Protein AF-A0A1X7SF55-F1 (afdb_monomer)

Organism: Amphimedon queenslandica (NCBI:txid400682)

Secondary structure (DSSP, 8-state):
---S-----SS------EE-TT--EEEEEEPSPPPTTEEEEESSSSEEEEHHHHHHHHTSSS--PPP--EEEEE-SSTTTTEEEEEEEEESEESS--EEEEEEE---PPPPP------------------TTPPP-GGGHHHHHHHHHHTT---TTHHHHHHHHT--HHHHHHHHHSSS-HHHHHHHHHHHHHTT-TTTTTTT-S-HHHHHHHHHHTT-HHHHHHHHHHHHHTT-

Radius of gyration: 23.3 Å; Cα contacts (8 Å, |Δi|>4): 285; chains: 1; bounding box: 56×52×60 Å

Solvent-accessible surface area (backbone atoms only — not comparable to full-atom values): 14157 Å² total; per-residue (Å²): 137,96,79,76,82,88,80,78,91,80,87,68,85,71,82,80,73,43,63,33,101,85,41,60,36,42,34,58,41,79,65,82,77,58,58,63,30,42,44,78,44,66,74,51,88,80,39,66,46,40,50,66,55,53,53,60,24,61,72,38,91,74,60,57,74,85,89,80,69,70,50,75,49,68,49,93,56,84,55,51,56,54,50,78,46,62,31,39,57,42,38,47,60,53,93,74,53,65,50,70,47,74,48,71,58,80,76,72,74,81,73,85,85,74,83,84,84,79,96,80,80,87,90,78,88,75,75,63,56,56,48,84,43,81,53,42,66,87,46,50,63,61,51,51,54,50,39,46,74,37,69,45,77,41,83,59,34,63,66,39,31,47,56,46,19,41,46,70,73,60,48,50,54,44,69,71,47,93,70,54,60,62,53,38,28,50,52,45,52,47,42,41,32,68,47,40,76,43,9,60,82,53,69,32,43,22,52,50,35,50,34,53,19,30,45,74,71,68,37,44,69,32,23,52,45,49,54,48,59,46,53,59,57,76,117

Nearest PDB structures (foldseek):
  7zuw-assembly1_CA  TM=3.656E-01  e=4.592E+00  Saccharomyces cerevisiae

Structure (mmCIF, N/CA/C/O backbone):
data_AF-A0A1X7SF55-F1
#
_entry.id   AF-A0A1X7SF55-F1
#
loop_
_atom_site.group_PDB
_atom_site.id
_atom_site.type_symbol
_atom_site.label_atom_id
_atom_site.label_alt_id
_atom_site.label_comp_id
_atom_site.label_asym_id
_atom_site.label_entity_id
_atom_site.label_seq_id
_atom_site.pdbx_PDB_ins_code
_atom_site.Cartn_x
_atom_site.Cartn_y
_atom_site.Cartn_z
_atom_site.occupancy
_atom_site.B_iso_or_equiv
_atom_site.auth_seq_id
_atom_site.auth_comp_id
_atom_site.auth_asym_id
_atom_site.auth_atom_id
_atom_site.pdbx_PDB_model_num
ATOM 1 N N . HIS A 1 1 ? 27.764 5.814 -18.474 1.00 28.98 1 HIS A N 1
ATOM 2 C CA . HIS A 1 1 ? 26.655 5.786 -19.444 1.00 28.98 1 HIS A CA 1
ATOM 3 C C . HIS A 1 1 ? 25.381 5.492 -18.672 1.00 28.98 1 HIS A C 1
ATOM 5 O O . HIS A 1 1 ? 25.105 4.340 -18.392 1.00 28.98 1 HIS A O 1
ATOM 11 N N . ILE A 1 2 ? 24.670 6.535 -18.245 1.00 27.86 2 ILE A N 1
ATOM 12 C CA . ILE A 1 2 ? 23.328 6.420 -17.656 1.00 27.86 2 ILE A CA 1
ATOM 13 C C . ILE A 1 2 ? 22.392 6.927 -18.748 1.00 27.86 2 ILE A C 1
ATOM 15 O O . ILE A 1 2 ? 21.964 8.070 -18.740 1.00 27.86 2 ILE A O 1
ATOM 19 N N . ASN A 1 3 ? 22.293 6.136 -19.809 1.00 36.09 3 ASN A N 1
ATOM 20 C CA . ASN A 1 3 ? 21.455 6.403 -20.968 1.00 36.09 3 ASN A CA 1
ATOM 21 C C . ASN A 1 3 ? 21.100 5.044 -21.562 1.00 36.09 3 ASN A C 1
ATOM 23 O O . ASN A 1 3 ? 21.498 4.739 -22.673 1.00 36.09 3 ASN A O 1
ATOM 27 N N . GLU A 1 4 ? 20.419 4.212 -20.778 1.00 35.03 4 GLU A N 1
ATOM 28 C CA . GLU A 1 4 ? 19.484 3.235 -21.323 1.00 35.03 4 GLU A CA 1
ATOM 29 C C . GLU A 1 4 ? 18.273 3.183 -20.394 1.00 35.03 4 GLU A C 1
ATOM 31 O O . GLU A 1 4 ? 18.349 2.820 -19.224 1.00 35.03 4 GLU A O 1
ATOM 36 N N . GLU A 1 5 ? 17.195 3.721 -20.953 1.00 37.44 5 GLU A N 1
ATOM 37 C CA . GLU A 1 5 ? 15.792 3.628 -20.587 1.00 37.44 5 GLU A CA 1
ATOM 38 C C . GLU A 1 5 ? 15.458 2.635 -19.459 1.00 37.44 5 GLU A C 1
ATOM 40 O O . GLU A 1 5 ? 15.252 1.445 -19.690 1.00 37.44 5 GLU A O 1
ATOM 45 N N . LEU A 1 6 ? 15.229 3.160 -18.252 1.00 29.58 6 LEU A N 1
ATOM 46 C CA . LEU A 1 6 ? 14.293 2.534 -17.318 1.00 29.58 6 LEU A CA 1
ATOM 47 C C . LEU A 1 6 ? 12.873 2.747 -17.857 1.00 29.58 6 LEU A C 1
ATOM 49 O O . LEU A 1 6 ? 12.120 3.596 -17.388 1.00 29.58 6 LEU A O 1
ATOM 53 N N . LYS A 1 7 ? 12.515 1.991 -18.895 1.00 36.06 7 LYS A N 1
ATOM 54 C CA . LYS A 1 7 ? 11.120 1.753 -19.257 1.00 36.06 7 LYS A CA 1
ATOM 55 C C . LYS A 1 7 ? 10.636 0.573 -18.430 1.00 36.06 7 LYS A C 1
ATOM 57 O O . LYS A 1 7 ? 11.021 -0.553 -18.714 1.00 36.06 7 LYS A O 1
ATOM 62 N N . ASN A 1 8 ? 9.809 0.849 -17.421 1.00 31.25 8 ASN A N 1
ATOM 63 C CA . ASN A 1 8 ? 8.718 -0.041 -17.023 1.00 31.25 8 ASN A CA 1
ATOM 64 C C . ASN A 1 8 ? 7.591 0.741 -16.303 1.00 31.25 8 ASN A C 1
ATOM 66 O O . ASN A 1 8 ? 7.607 0.977 -15.102 1.00 31.25 8 ASN A O 1
ATOM 70 N N . ASN A 1 9 ? 6.639 1.160 -17.132 1.00 37.25 9 ASN A N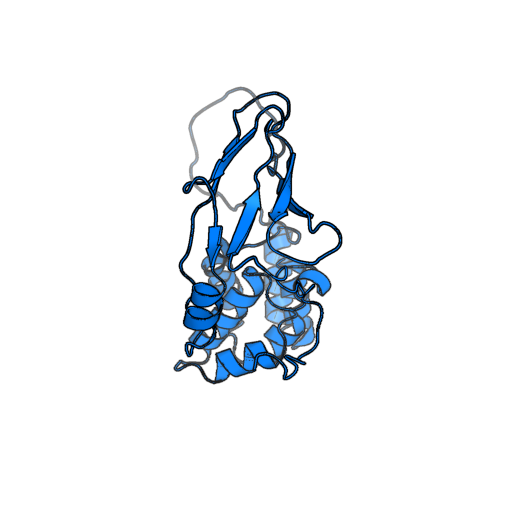 1
ATOM 71 C CA . ASN A 1 9 ? 5.209 1.444 -16.971 1.00 37.25 9 ASN A CA 1
ATOM 72 C C . ASN A 1 9 ? 4.482 0.991 -15.674 1.00 37.25 9 ASN A C 1
ATOM 74 O O . ASN A 1 9 ? 4.273 -0.199 -15.464 1.00 37.25 9 ASN A O 1
ATOM 78 N N . GLU A 1 10 ? 4.008 1.955 -14.860 1.00 38.94 10 GLU A N 1
ATOM 79 C CA . GLU A 1 10 ? 2.586 2.376 -14.684 1.00 38.94 10 GLU A CA 1
ATOM 80 C C . GLU A 1 10 ? 2.410 3.265 -13.422 1.00 38.94 10 GLU A C 1
ATOM 82 O O . GLU A 1 10 ? 2.447 2.799 -12.286 1.00 38.94 10 GLU A O 1
ATOM 87 N N . THR A 1 11 ? 2.192 4.572 -13.634 1.00 39.78 11 THR A N 1
ATOM 88 C CA . THR A 1 11 ? 1.814 5.616 -12.643 1.00 39.78 11 THR A CA 1
ATOM 89 C C . THR A 1 11 ? 2.680 5.786 -11.390 1.00 39.78 11 THR A C 1
ATOM 91 O O . THR A 1 11 ? 2.212 6.298 -10.373 1.00 39.78 11 THR A O 1
ATOM 94 N N . VAL A 1 12 ? 3.974 5.482 -11.455 1.00 40.38 12 VAL A N 1
ATOM 95 C CA . VAL A 1 12 ? 4.907 6.287 -10.663 1.00 40.38 12 VAL A CA 1
ATOM 96 C C . VAL A 1 12 ? 4.977 7.619 -11.403 1.00 40.38 12 VAL A C 1
ATOM 98 O O . VAL A 1 12 ? 5.286 7.640 -12.594 1.00 40.38 12 VAL A O 1
ATOM 101 N N . ASN A 1 13 ? 4.637 8.734 -10.753 1.00 44.53 13 ASN A N 1
ATOM 102 C CA . ASN A 1 13 ? 5.148 10.024 -11.214 1.00 44.53 13 ASN A CA 1
ATOM 103 C C . ASN A 1 13 ? 6.656 9.975 -10.961 1.00 44.53 13 ASN A C 1
ATOM 105 O O . ASN A 1 13 ? 7.143 10.516 -9.969 1.00 44.53 13 ASN A O 1
ATOM 109 N N . ASP A 1 14 ? 7.358 9.203 -11.791 1.00 53.69 14 ASP A N 1
ATOM 110 C CA . ASP A 1 14 ? 8.795 9.076 -11.746 1.00 53.69 14 ASP A CA 1
ATOM 111 C C . ASP A 1 14 ? 9.332 10.480 -11.935 1.00 53.69 14 ASP A C 1
ATOM 113 O O . ASP A 1 14 ? 9.031 11.191 -12.899 1.00 53.69 14 ASP A O 1
ATOM 117 N N . LEU A 1 15 ? 10.060 10.909 -10.918 1.00 60.12 15 LEU A N 1
ATOM 118 C CA . LEU A 1 15 ? 10.604 12.238 -10.871 1.00 60.12 15 LEU A CA 1
ATOM 119 C C . LEU A 1 15 ? 11.853 12.250 -11.747 1.00 60.1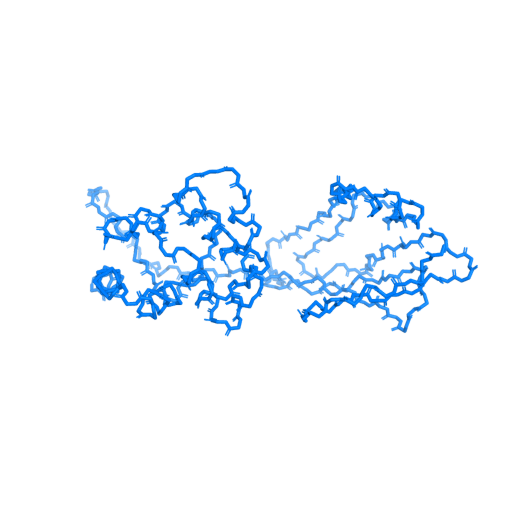2 15 LEU A C 1
ATOM 121 O O . LEU A 1 15 ? 12.950 11.945 -11.281 1.00 60.12 15 LEU A O 1
ATOM 125 N N . TYR A 1 16 ? 11.685 12.563 -13.028 1.00 66.06 16 TYR A N 1
ATOM 126 C CA . TYR A 1 16 ? 12.815 12.677 -13.939 1.00 66.06 16 TYR A CA 1
ATOM 127 C C . TYR A 1 16 ? 13.478 14.035 -13.781 1.00 66.06 16 TYR A C 1
ATOM 129 O O . TYR A 1 16 ? 12.841 15.083 -13.858 1.00 66.06 16 TYR A O 1
ATOM 137 N N . PHE A 1 17 ? 14.788 14.014 -13.596 1.00 73.56 17 PHE A N 1
ATOM 138 C CA . PHE A 1 17 ? 15.600 15.212 -13.599 1.00 73.56 17 PHE A CA 1
ATOM 139 C C . PHE A 1 17 ? 16.965 14.896 -14.197 1.00 73.56 17 PHE A C 1
ATOM 141 O O . PHE A 1 17 ? 17.442 13.762 -14.174 1.00 73.56 17 PHE A O 1
ATOM 148 N N . THR A 1 18 ? 17.614 15.926 -14.720 1.00 78.56 18 THR A N 1
ATOM 149 C CA . THR A 1 18 ? 19.037 15.870 -15.057 1.00 78.56 18 THR A CA 1
ATOM 150 C C . THR A 1 18 ? 19.785 16.774 -14.099 1.00 78.56 18 THR A C 1
ATOM 152 O O . THR A 1 18 ? 19.200 17.690 -13.534 1.00 78.56 18 THR A O 1
ATOM 155 N N . PHE A 1 19 ? 21.063 16.522 -13.861 1.00 80.56 19 PHE A N 1
ATOM 156 C CA . PHE A 1 19 ? 21.871 17.432 -13.054 1.00 80.56 19 PHE A CA 1
ATOM 157 C C . PHE A 1 19 ? 22.297 18.651 -13.880 1.00 80.56 19 PHE A C 1
ATOM 159 O O . PHE A 1 19 ? 22.510 18.542 -15.088 1.00 80.56 19 PHE A O 1
ATOM 166 N N . GLU A 1 20 ? 22.470 19.801 -13.231 1.00 81.62 20 GLU A N 1
ATOM 167 C CA . GLU A 1 20 ? 23.068 20.974 -13.882 1.00 81.62 20 GLU A CA 1
ATOM 168 C C . GLU 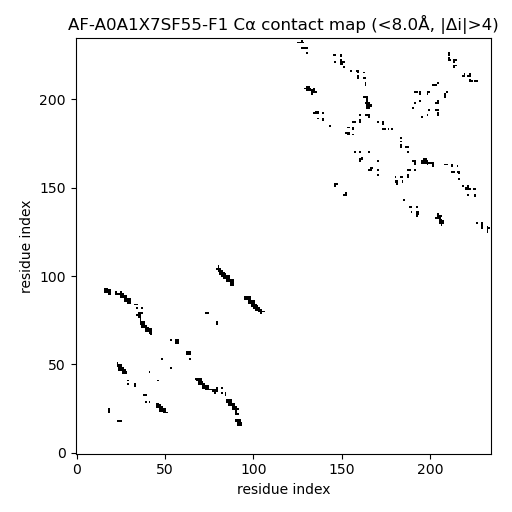A 1 20 ? 24.547 20.718 -14.231 1.00 81.62 20 GLU A C 1
ATOM 170 O O . GLU A 1 20 ? 25.227 19.937 -13.563 1.00 81.62 20 GLU A O 1
ATOM 175 N N . GLU A 1 21 ? 25.064 21.390 -15.267 1.00 71.06 21 GLU A N 1
ATOM 176 C CA . GLU A 1 21 ? 26.360 21.077 -15.909 1.00 71.06 21 GLU A CA 1
ATOM 177 C C . GLU A 1 21 ? 27.601 21.194 -15.004 1.00 71.06 21 GLU A C 1
ATOM 179 O O . GLU A 1 21 ? 28.664 20.721 -15.384 1.00 71.06 21 GLU A O 1
ATOM 184 N N . ASN A 1 22 ? 27.478 21.712 -13.781 1.00 73.06 22 ASN A N 1
ATOM 185 C CA . ASN A 1 22 ? 28.563 21.758 -12.792 1.00 73.06 22 ASN A CA 1
ATOM 186 C C . ASN A 1 22 ? 28.130 21.321 -11.382 1.00 73.06 22 ASN A C 1
ATOM 188 O O . ASN A 1 22 ? 28.897 21.484 -10.436 1.00 73.06 22 ASN A O 1
ATOM 192 N N . ASN A 1 23 ? 26.917 20.777 -11.229 1.00 74.31 23 ASN A N 1
ATOM 193 C CA . ASN A 1 23 ? 26.423 20.303 -9.941 1.00 74.31 23 ASN A CA 1
ATOM 194 C C . ASN A 1 23 ? 26.514 18.778 -9.855 1.00 74.31 23 ASN A C 1
ATOM 196 O O . ASN A 1 23 ? 25.972 18.022 -10.668 1.00 74.31 23 ASN A O 1
ATOM 200 N N . ASP A 1 24 ? 27.225 18.323 -8.831 1.00 82.00 24 ASP A N 1
ATOM 201 C CA . ASP A 1 24 ? 27.412 16.914 -8.509 1.00 82.00 24 ASP A CA 1
ATOM 202 C C . ASP A 1 24 ? 26.499 16.457 -7.369 1.00 82.00 24 ASP A C 1
ATOM 204 O O . ASP A 1 24 ? 26.573 15.301 -6.963 1.00 82.00 24 ASP A O 1
ATOM 208 N N . CYS A 1 25 ? 25.641 17.337 -6.851 1.00 85.19 25 CYS A N 1
ATOM 209 C CA . CYS A 1 25 ? 24.722 17.041 -5.769 1.00 85.19 25 CYS A CA 1
ATOM 210 C C . CYS A 1 25 ? 23.349 17.669 -5.991 1.00 85.19 25 CYS A C 1
ATOM 212 O O . CYS A 1 25 ? 23.210 18.701 -6.642 1.00 85.19 25 CYS A O 1
ATOM 214 N N . ILE A 1 26 ? 22.344 17.006 -5.428 1.00 85.50 26 ILE A N 1
ATOM 215 C CA . ILE A 1 26 ? 20.991 17.520 -5.268 1.00 85.50 26 ILE A CA 1
ATOM 216 C C . ILE A 1 26 ? 20.898 18.062 -3.847 1.00 85.50 26 ILE A C 1
ATOM 218 O O . ILE A 1 26 ? 21.255 17.366 -2.892 1.00 85.50 26 ILE A O 1
ATOM 222 N N . GLU A 1 27 ? 20.430 19.293 -3.705 1.00 86.00 27 GLU A N 1
ATOM 223 C CA . GLU A 1 27 ? 20.172 19.923 -2.413 1.00 86.00 27 GLU A CA 1
ATOM 224 C C . GLU A 1 27 ? 18.667 20.064 -2.196 1.00 86.00 27 GLU A C 1
ATOM 226 O O . GLU A 1 27 ? 17.962 20.604 -3.049 1.00 86.00 27 GLU A O 1
ATOM 231 N N . PHE A 1 28 ? 18.192 19.592 -1.044 1.00 84.25 28 PHE A N 1
ATOM 232 C CA . PHE A 1 28 ?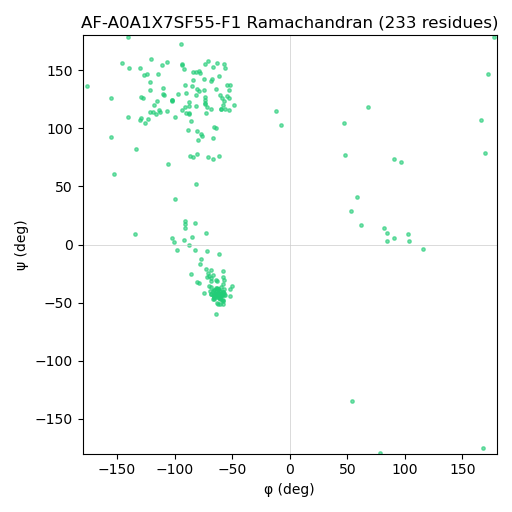 16.819 19.772 -0.590 1.00 84.25 28 PHE A CA 1
ATOM 233 C C . PHE A 1 28 ? 16.740 21.058 0.229 1.00 84.25 28 PHE A C 1
ATOM 235 O O . PHE A 1 28 ? 17.316 21.160 1.317 1.00 84.25 28 PHE A O 1
ATOM 242 N N . CYS A 1 29 ? 16.030 22.048 -0.299 1.00 82.25 29 CYS A N 1
ATOM 243 C CA . CYS A 1 29 ? 15.865 23.347 0.328 1.00 82.25 29 CYS A CA 1
ATOM 244 C C . CYS A 1 29 ? 14.509 23.420 1.038 1.00 82.25 29 CYS A C 1
ATOM 246 O O . CYS A 1 29 ? 13.448 23.475 0.415 1.00 82.25 29 CYS A O 1
ATOM 248 N N . PHE A 1 30 ? 14.564 23.425 2.368 1.00 80.12 30 PHE A N 1
ATOM 249 C CA . PHE A 1 30 ? 13.415 23.636 3.243 1.00 80.12 30 PHE A CA 1
ATOM 250 C C . PHE A 1 30 ? 13.280 25.146 3.484 1.00 80.12 30 PHE A C 1
ATOM 252 O O . PHE A 1 30 ? 14.033 25.719 4.272 1.00 80.12 30 PHE A O 1
ATOM 259 N N . ASN A 1 31 ? 12.380 25.804 2.745 1.00 69.50 31 ASN A N 1
ATOM 260 C CA . ASN A 1 31 ? 12.220 27.260 2.780 1.00 69.50 31 ASN A CA 1
ATOM 261 C C . ASN A 1 31 ? 11.530 27.724 4.077 1.00 69.50 31 ASN A C 1
ATOM 263 O O . ASN A 1 31 ? 10.453 27.248 4.434 1.00 69.50 31 ASN A O 1
ATOM 267 N N . GLU A 1 32 ? 12.131 28.667 4.798 1.00 67.38 32 GLU A N 1
ATOM 268 C CA . GLU A 1 32 ? 11.504 29.306 5.962 1.00 67.38 32 GLU A CA 1
ATOM 269 C C . GLU A 1 32 ? 10.599 30.476 5.515 1.00 67.38 32 GLU A C 1
ATOM 271 O O . GLU A 1 32 ? 10.916 31.136 4.522 1.00 67.38 32 GLU A O 1
ATOM 276 N N . PRO A 1 33 ? 9.491 30.776 6.225 1.00 68.00 33 PRO A N 1
ATOM 277 C CA . PRO A 1 33 ? 9.083 30.222 7.517 1.00 68.00 33 PRO A CA 1
ATOM 278 C C . PRO A 1 33 ? 8.179 28.983 7.416 1.00 68.00 33 PRO A C 1
ATOM 280 O O . PRO A 1 33 ? 7.394 28.822 6.482 1.00 68.00 33 PRO A O 1
ATOM 283 N N . SER A 1 34 ? 8.261 28.118 8.432 1.00 66.50 34 SER A N 1
ATOM 284 C CA . SER A 1 34 ? 7.290 27.032 8.603 1.00 66.50 34 SER A CA 1
ATOM 285 C C . SER A 1 34 ? 5.873 27.604 8.813 1.00 66.50 34 SER A C 1
ATOM 287 O O . SER A 1 34 ? 5.735 28.660 9.441 1.00 66.50 34 SER A O 1
ATOM 289 N N . PRO A 1 35 ? 4.814 26.942 8.310 1.00 69.69 35 PRO A N 1
ATOM 290 C CA . PRO A 1 35 ? 3.434 27.357 8.550 1.00 69.69 35 PRO A CA 1
ATOM 291 C C . PRO A 1 35 ? 3.104 27.450 10.046 1.00 69.69 35 PRO A C 1
ATOM 293 O O . PRO A 1 35 ? 3.673 26.726 10.861 1.00 69.69 35 PRO A O 1
ATOM 296 N N . LYS A 1 36 ? 2.158 28.324 10.414 1.00 71.00 36 LYS A N 1
ATOM 297 C CA . LYS A 1 36 ? 1.724 28.520 11.810 1.00 71.00 36 LYS A CA 1
ATOM 298 C C . LYS A 1 36 ? 1.326 27.175 12.439 1.00 71.00 36 LYS A C 1
ATOM 300 O O . LYS A 1 36 ? 0.501 26.458 11.878 1.00 71.00 36 LYS A O 1
ATOM 305 N N . GLY A 1 37 ? 1.917 26.849 13.589 1.00 69.56 37 GLY A N 1
ATOM 306 C CA . GLY A 1 37 ? 1.677 25.588 14.301 1.00 69.56 37 GLY A CA 1
ATOM 307 C C . GLY A 1 37 ? 2.519 24.403 13.819 1.00 69.56 37 GLY A C 1
ATOM 308 O O . GLY A 1 37 ? 2.352 23.306 14.342 1.00 69.56 37 GLY A O 1
ATOM 309 N N . TRP A 1 38 ? 3.434 24.598 12.865 1.00 71.81 38 TRP A N 1
ATOM 310 C CA . TRP A 1 38 ? 4.317 23.550 12.356 1.00 71.81 38 TRP A CA 1
ATOM 311 C C . TRP A 1 38 ? 5.784 23.969 12.414 1.00 71.81 38 TRP A C 1
ATOM 313 O O . TRP A 1 38 ? 6.128 25.126 12.186 1.00 71.81 38 TRP A O 1
ATOM 323 N N . SER A 1 39 ? 6.664 23.003 12.662 1.00 75.00 39 SER A N 1
ATOM 324 C CA . SER A 1 39 ? 8.108 23.146 12.520 1.00 75.00 39 SER A CA 1
ATOM 325 C C . SER A 1 39 ? 8.639 22.015 11.649 1.00 75.00 39 SER A C 1
ATOM 327 O O . SER A 1 39 ? 8.392 20.842 11.924 1.00 75.00 39 SER A O 1
ATOM 329 N N . VAL A 1 40 ? 9.364 22.366 10.587 1.00 75.00 40 VAL A N 1
ATOM 330 C CA . VAL A 1 40 ? 10.042 21.405 9.708 1.00 75.00 40 VAL A CA 1
ATOM 331 C C . VAL A 1 40 ? 11.544 21.589 9.877 1.00 75.00 40 VAL A C 1
ATOM 333 O O . VAL A 1 40 ? 12.091 22.639 9.538 1.00 75.00 40 VAL A O 1
ATOM 336 N N . LYS A 1 41 ? 12.222 20.578 10.426 1.00 76.50 41 LYS A N 1
ATOM 337 C CA . LYS A 1 41 ? 13.657 20.615 10.716 1.00 76.50 41 LYS A CA 1
ATOM 338 C C . LYS A 1 41 ? 14.375 19.458 10.019 1.00 76.50 41 LYS A C 1
ATOM 340 O O . LYS A 1 41 ? 14.243 18.307 10.438 1.00 76.50 41 LYS A O 1
ATOM 345 N N . PRO A 1 42 ? 15.166 19.734 8.968 1.00 76.12 42 PRO A N 1
ATOM 346 C CA . PRO A 1 42 ? 16.091 18.733 8.460 1.00 76.12 42 PRO A CA 1
ATOM 347 C C . PRO A 1 42 ? 17.201 18.481 9.485 1.00 76.12 42 PRO A C 1
ATOM 349 O O . PRO A 1 42 ? 17.697 19.424 10.107 1.00 76.12 42 PRO A O 1
ATOM 352 N N . TYR A 1 43 ? 17.602 17.218 9.634 1.00 69.62 43 TYR A N 1
ATOM 353 C CA . TYR A 1 43 ? 18.674 16.829 10.554 1.00 69.62 43 TYR A CA 1
ATOM 354 C C . TYR A 1 43 ? 20.052 17.319 10.078 1.00 69.62 43 TYR A C 1
ATOM 356 O O . TYR A 1 43 ? 20.844 17.829 10.866 1.00 69.62 43 TYR A O 1
ATOM 364 N N . ASP A 1 44 ? 20.307 17.237 8.769 1.00 70.50 44 ASP A N 1
ATOM 365 C CA . ASP A 1 44 ? 21.538 17.713 8.137 1.00 70.50 44 ASP A CA 1
ATOM 366 C C . ASP A 1 44 ? 21.282 19.057 7.432 1.00 70.50 44 ASP A C 1
ATOM 368 O O . ASP A 1 44 ? 20.413 19.149 6.562 1.00 70.50 44 ASP A O 1
ATOM 372 N N . LYS A 1 45 ? 22.046 20.108 7.766 1.00 73.38 45 LYS A N 1
ATOM 373 C CA . LYS A 1 45 ? 22.007 21.408 7.069 1.00 73.38 45 LYS A CA 1
ATOM 374 C C . LYS A 1 45 ? 23.380 21.717 6.450 1.00 73.38 45 LYS A C 1
ATOM 376 O O . LYS A 1 45 ? 24.323 21.949 7.206 1.00 73.38 45 LYS A O 1
ATOM 381 N N . PRO A 1 46 ? 23.514 21.764 5.108 1.00 73.44 46 PRO A N 1
ATOM 382 C CA . PRO A 1 46 ? 22.477 21.549 4.090 1.00 73.44 46 PRO A CA 1
ATOM 383 C C . PRO A 1 46 ? 22.151 20.061 3.867 1.00 73.44 46 PRO A C 1
ATOM 385 O O . PRO A 1 46 ? 23.032 19.205 3.935 1.00 73.44 46 PRO A O 1
ATOM 388 N N . THR A 1 47 ? 20.893 19.752 3.537 1.00 82.12 47 THR A N 1
ATOM 389 C CA . THR A 1 47 ? 20.468 18.388 3.185 1.00 82.12 47 THR A CA 1
ATOM 390 C C . THR A 1 47 ? 20.838 18.108 1.730 1.00 82.12 47 THR A C 1
ATOM 392 O O . THR A 1 47 ? 20.134 18.529 0.812 1.00 82.12 47 THR A O 1
ATOM 395 N N . LYS A 1 48 ? 21.970 17.431 1.507 1.00 84.00 48 LYS A N 1
ATOM 396 C CA . LYS A 1 48 ? 22.515 17.163 0.167 1.00 84.00 48 LYS A CA 1
ATOM 397 C C . LYS A 1 48 ? 22.735 15.680 -0.079 1.00 84.00 48 LYS A C 1
ATOM 399 O O . LYS A 1 48 ? 23.151 14.946 0.814 1.00 84.00 48 LYS A O 1
ATOM 404 N N . VAL A 1 49 ? 22.545 15.266 -1.326 1.00 83.75 49 VAL A N 1
ATOM 405 C CA . VAL A 1 49 ? 22.925 13.939 -1.815 1.00 83.75 49 VAL A CA 1
ATOM 406 C C . VAL A 1 49 ? 23.748 14.087 -3.090 1.00 83.75 49 VAL A C 1
ATOM 408 O O . VAL A 1 49 ? 23.341 14.776 -4.020 1.00 83.75 49 VAL A O 1
ATOM 411 N N . SER A 1 50 ? 24.934 13.476 -3.140 1.00 84.69 50 SER A N 1
ATOM 412 C CA . SER A 1 50 ? 25.777 13.530 -4.336 1.00 84.69 50 SER A CA 1
ATOM 413 C C . SER A 1 50 ? 25.335 12.502 -5.377 1.00 84.69 50 SER A C 1
ATOM 415 O O . SER A 1 50 ? 24.891 11.404 -5.039 1.00 84.69 50 SER A O 1
ATOM 417 N N . ARG A 1 51 ? 25.524 12.825 -6.657 1.00 84.50 51 ARG A N 1
ATOM 418 C CA . ARG A 1 51 ? 25.336 11.927 -7.799 1.00 84.50 51 ARG A CA 1
ATOM 419 C C . ARG A 1 51 ? 26.099 10.626 -7.596 1.00 84.50 51 ARG A C 1
ATOM 421 O O . ARG A 1 51 ? 25.533 9.558 -7.751 1.00 84.50 51 ARG A O 1
ATOM 428 N N . ARG A 1 52 ? 27.350 10.717 -7.131 1.00 83.38 52 ARG A N 1
ATOM 429 C CA . ARG A 1 52 ? 28.171 9.541 -6.823 1.00 83.38 52 ARG A CA 1
ATOM 430 C C . ARG A 1 52 ? 27.520 8.629 -5.782 1.00 83.38 52 ARG A C 1
ATOM 432 O O . ARG A 1 52 ? 27.602 7.418 -5.927 1.00 83.38 52 ARG A O 1
ATOM 439 N N . ALA A 1 53 ? 26.901 9.188 -4.740 1.00 82.00 53 ALA A N 1
ATOM 440 C CA . ALA A 1 53 ? 26.188 8.388 -3.748 1.00 82.00 53 ALA A CA 1
ATOM 441 C C . ALA A 1 53 ? 24.931 7.744 -4.352 1.00 82.00 53 ALA A C 1
ATOM 443 O O . ALA A 1 53 ? 24.686 6.567 -4.115 1.00 82.00 53 ALA A O 1
ATOM 444 N N . ILE A 1 54 ? 24.169 8.487 -5.160 1.00 81.88 54 ILE A N 1
ATOM 445 C CA . ILE A 1 54 ? 22.994 7.953 -5.869 1.00 81.88 54 ILE A CA 1
ATOM 446 C C . ILE A 1 54 ? 23.397 6.775 -6.760 1.00 81.88 54 ILE A C 1
ATOM 448 O O . ILE A 1 54 ? 22.795 5.709 -6.658 1.00 81.88 54 ILE A O 1
ATOM 452 N N . ASP A 1 55 ? 24.449 6.937 -7.561 1.00 82.19 55 ASP A N 1
ATOM 453 C CA . ASP A 1 55 ? 24.948 5.904 -8.468 1.00 82.19 55 ASP A CA 1
ATOM 454 C C . ASP A 1 55 ? 25.490 4.682 -7.696 1.00 82.19 55 ASP A C 1
ATOM 456 O O . ASP A 1 55 ? 25.187 3.540 -8.044 1.00 82.19 55 ASP A O 1
ATOM 460 N N . ASP A 1 56 ? 26.252 4.893 -6.613 1.00 82.69 56 ASP A N 1
ATOM 461 C CA . ASP A 1 56 ? 26.820 3.809 -5.793 1.00 82.69 56 ASP A CA 1
ATOM 462 C C . ASP A 1 56 ? 25.741 2.985 -5.077 1.00 82.69 56 ASP A C 1
ATOM 464 O O . ASP A 1 56 ? 25.789 1.758 -5.068 1.00 82.69 56 ASP A O 1
ATOM 468 N N . TYR A 1 57 ? 24.747 3.637 -4.471 1.00 79.06 57 TYR A N 1
ATOM 469 C CA . TYR A 1 57 ? 23.679 2.935 -3.757 1.00 79.06 57 TYR A CA 1
ATOM 470 C C . TYR A 1 57 ? 22.618 2.357 -4.695 1.00 79.06 57 TYR A C 1
ATOM 472 O O . TYR A 1 57 ? 22.080 1.287 -4.406 1.00 79.06 57 TYR A O 1
ATOM 480 N N . GLY A 1 58 ? 22.350 3.029 -5.817 1.00 76.75 58 GLY A N 1
ATOM 481 C CA . GLY A 1 58 ? 21.410 2.582 -6.842 1.00 76.75 58 GLY A CA 1
ATOM 482 C C . GLY A 1 58 ? 21.913 1.391 -7.657 1.00 76.75 58 GLY A C 1
ATOM 483 O O . GLY A 1 58 ? 21.105 0.590 -8.112 1.00 76.75 58 GLY A O 1
ATOM 484 N N . SER A 1 59 ? 23.233 1.230 -7.798 1.00 79.81 59 SER A N 1
ATOM 485 C CA . SER A 1 59 ? 23.842 0.091 -8.507 1.00 79.81 59 SER A CA 1
ATOM 486 C C . SER A 1 59 ? 23.978 -1.185 -7.661 1.00 79.81 59 SER A C 1
ATOM 488 O O . SER A 1 59 ? 24.359 -2.232 -8.189 1.00 79.81 59 SER A O 1
ATOM 490 N N . LYS A 1 60 ? 23.647 -1.142 -6.361 1.00 79.12 60 LYS A N 1
ATOM 491 C CA . LYS A 1 60 ? 23.621 -2.330 -5.484 1.00 79.12 60 LYS A CA 1
ATOM 492 C C . LYS A 1 60 ? 22.408 -3.212 -5.798 1.00 79.12 60 LYS A C 1
ATOM 494 O O . LYS A 1 60 ? 21.400 -2.742 -6.312 1.00 79.12 60 LYS A O 1
ATOM 499 N N . SER A 1 61 ? 22.503 -4.507 -5.491 1.00 71.00 61 SER A N 1
ATOM 500 C CA . SER A 1 61 ? 21.418 -5.482 -5.690 1.00 71.00 61 SER A CA 1
ATOM 501 C C . SER A 1 61 ? 21.112 -6.231 -4.381 1.00 71.00 61 SER A C 1
ATOM 503 O O . SER A 1 61 ? 21.896 -7.105 -4.006 1.00 71.00 61 SER A O 1
ATOM 505 N N . PRO A 1 62 ? 20.006 -5.902 -3.679 1.00 76.62 62 PRO A N 1
ATOM 506 C CA . PRO A 1 62 ? 19.059 -4.828 -4.004 1.00 76.62 62 PRO A CA 1
ATOM 507 C C . PRO A 1 62 ? 19.659 -3.425 -3.767 1.00 76.62 62 PRO A C 1
ATOM 509 O O . PRO A 1 62 ? 20.608 -3.295 -2.982 1.00 76.62 62 PRO A O 1
ATOM 512 N N . PRO A 1 63 ? 19.121 -2.372 -4.413 1.00 73.12 63 PRO A N 1
ATOM 513 C CA . PRO A 1 63 ? 19.512 -0.995 -4.130 1.00 73.12 63 PRO A CA 1
ATOM 514 C C . PRO A 1 63 ? 19.366 -0.691 -2.639 1.00 73.12 63 PRO A C 1
ATOM 516 O O . PRO A 1 63 ? 18.383 -1.084 -2.010 1.00 73.12 63 PRO A O 1
ATOM 519 N N . ASN A 1 64 ? 20.345 0.003 -2.063 1.00 74.94 64 ASN A N 1
ATOM 520 C CA . ASN A 1 64 ? 20.399 0.227 -0.618 1.00 74.94 64 ASN A CA 1
ATOM 521 C C . ASN A 1 64 ? 20.707 1.689 -0.308 1.00 74.94 64 ASN A C 1
ATOM 523 O O . ASN A 1 64 ? 21.857 2.046 -0.068 1.00 74.94 64 ASN A O 1
ATOM 527 N N . PHE A 1 65 ? 19.687 2.544 -0.345 1.00 76.44 65 PHE A N 1
ATOM 528 C CA . PHE A 1 65 ? 19.850 3.967 -0.063 1.00 76.44 65 PHE A CA 1
ATOM 529 C C . PHE A 1 65 ? 19.887 4.234 1.449 1.00 76.44 65 PHE A C 1
ATOM 531 O O . PHE A 1 65 ? 19.031 3.732 2.182 1.00 76.44 65 PHE A O 1
ATOM 538 N N . PRO A 1 66 ? 20.834 5.054 1.938 1.00 67.69 66 PRO A N 1
ATOM 539 C CA . PRO A 1 66 ? 20.868 5.432 3.342 1.00 67.69 66 PRO A CA 1
ATOM 540 C C . PRO A 1 66 ? 19.614 6.235 3.707 1.00 67.69 66 PRO A C 1
ATOM 542 O O . PRO A 1 66 ? 19.238 7.174 3.007 1.00 67.69 66 PRO A O 1
ATOM 545 N N . GLN A 1 67 ? 18.991 5.896 4.834 1.00 65.88 67 GLN A N 1
ATOM 546 C CA . GLN A 1 67 ? 17.846 6.640 5.352 1.00 65.88 67 GLN A CA 1
ATOM 547 C C . GLN A 1 67 ? 18.324 7.917 6.053 1.00 65.88 67 GLN A C 1
ATOM 549 O O . GLN A 1 67 ? 19.246 7.886 6.870 1.00 65.88 67 GLN A O 1
ATOM 554 N N . ARG A 1 68 ? 17.695 9.050 5.729 1.00 65.31 68 ARG A N 1
ATOM 555 C CA . ARG A 1 68 ? 17.911 10.341 6.394 1.00 65.31 68 ARG A CA 1
ATOM 556 C C . ARG A 1 68 ? 16.586 10.819 6.969 1.00 65.31 68 ARG A C 1
ATOM 558 O O . ARG A 1 68 ? 15.561 10.745 6.299 1.00 65.31 68 ARG A O 1
ATOM 565 N N . LEU A 1 69 ? 16.615 11.256 8.224 1.00 65.19 69 LEU A N 1
ATOM 566 C CA . LEU A 1 69 ? 15.424 11.664 8.962 1.00 65.19 69 LEU A CA 1
ATOM 567 C C . LEU A 1 69 ? 15.178 13.165 8.785 1.00 65.19 69 LEU A C 1
ATOM 569 O O . LEU A 1 69 ? 16.103 13.975 8.864 1.00 65.19 69 LEU A O 1
ATOM 573 N N . ILE A 1 70 ? 13.915 13.522 8.572 1.00 68.81 70 ILE A N 1
ATOM 574 C CA . ILE A 1 70 ? 13.420 14.898 8.638 1.00 68.81 70 ILE A CA 1
ATOM 575 C C . ILE A 1 70 ? 12.444 14.931 9.806 1.00 68.81 70 ILE A C 1
ATOM 577 O O . ILE A 1 70 ? 11.500 14.141 9.845 1.00 68.81 70 ILE A O 1
ATOM 581 N N . GLU A 1 71 ? 12.683 15.818 10.765 1.00 66.94 71 GLU A N 1
ATOM 582 C CA . GLU A 1 71 ? 11.797 15.991 11.907 1.00 66.94 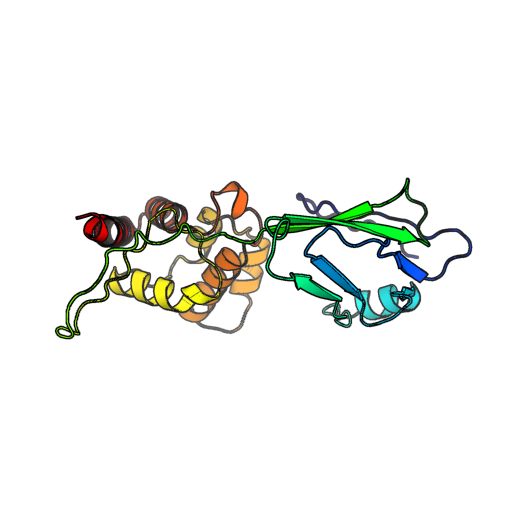71 GLU A CA 1
ATOM 583 C C . GLU A 1 71 ? 10.708 17.004 11.543 1.00 66.94 71 GLU A C 1
ATOM 585 O O . GLU A 1 71 ? 10.995 18.135 11.145 1.00 66.94 71 GLU A O 1
ATOM 590 N N . ILE A 1 72 ? 9.448 16.588 11.657 1.00 70.50 72 ILE A N 1
ATOM 591 C CA . ILE A 1 72 ? 8.289 17.457 11.461 1.00 70.50 72 ILE A CA 1
ATOM 592 C C . ILE A 1 72 ? 7.478 17.426 12.748 1.00 70.50 72 ILE A C 1
ATOM 594 O O . ILE A 1 72 ? 6.932 16.383 13.110 1.00 70.50 72 ILE A O 1
ATOM 598 N N . THR A 1 73 ? 7.397 18.560 13.435 1.00 61.41 73 THR A N 1
ATOM 599 C CA . THR A 1 73 ? 6.621 18.699 14.668 1.00 61.41 73 THR A CA 1
ATOM 600 C C . THR A 1 73 ? 5.461 19.663 14.465 1.00 61.41 73 THR A C 1
ATOM 602 O O . THR A 1 73 ? 5.552 20.623 13.698 1.00 61.41 73 THR A O 1
ATOM 605 N N . ALA A 1 74 ? 4.353 19.390 15.150 1.00 66.81 74 ALA A N 1
ATOM 606 C CA . ALA A 1 74 ? 3.224 20.300 15.254 1.00 66.81 74 ALA A CA 1
ATOM 607 C C . ALA A 1 74 ? 3.156 20.825 16.689 1.00 66.81 74 ALA A C 1
ATOM 609 O O . ALA A 1 74 ? 3.190 20.039 17.637 1.00 66.81 74 ALA A O 1
ATOM 610 N N . GLU A 1 75 ? 3.059 22.138 16.850 1.00 63.38 75 GLU A N 1
ATOM 611 C CA . GLU A 1 75 ? 2.742 22.752 18.135 1.00 63.38 75 GLU A CA 1
ATOM 612 C C . GLU A 1 75 ? 1.211 22.835 18.257 1.00 63.38 75 GLU A C 1
ATOM 614 O O . GLU A 1 75 ? 0.572 23.460 17.405 1.00 63.38 75 GLU A O 1
ATOM 619 N N . PRO A 1 76 ? 0.590 22.189 19.265 1.00 49.50 76 PRO A N 1
ATOM 620 C CA . PRO A 1 76 ? -0.863 22.189 19.415 1.00 49.50 76 PRO A CA 1
AT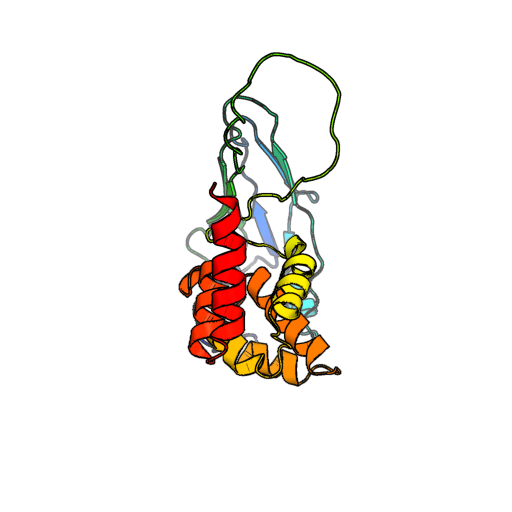OM 621 C C . PRO A 1 76 ? -1.418 23.616 19.573 1.00 49.50 76 PRO A C 1
ATOM 623 O O . PRO A 1 76 ? -1.111 24.304 20.544 1.00 49.50 76 PRO A O 1
ATOM 626 N N . GLY A 1 77 ? -2.243 24.059 18.617 1.00 61.09 77 GLY A N 1
ATOM 627 C CA . GLY A 1 77 ? -2.824 25.407 18.552 1.00 61.09 77 GLY A CA 1
ATOM 628 C C . GLY A 1 77 ? -3.490 25.699 17.195 1.00 61.09 77 GLY A C 1
ATOM 629 O O . GLY A 1 77 ? -3.580 24.815 16.343 1.00 61.09 77 GLY A O 1
ATOM 630 N N . GLU A 1 78 ? -3.967 26.934 16.975 1.00 55.81 78 GLU A N 1
ATOM 631 C CA . GLU A 1 78 ? -4.574 27.356 15.694 1.00 55.81 78 GLU A CA 1
ATOM 632 C C . GLU A 1 78 ? -3.622 27.140 14.502 1.00 55.81 78 GLU A C 1
ATOM 634 O O . GLU A 1 78 ? -2.594 27.817 14.399 1.00 55.81 78 GLU A O 1
ATOM 639 N N . GLY A 1 79 ? -4.013 26.273 13.560 1.00 57.53 79 GLY A N 1
ATOM 640 C CA . GLY A 1 79 ? -3.314 26.058 12.282 1.00 57.53 79 GLY A CA 1
ATOM 641 C C . GLY A 1 79 ? -2.706 24.662 12.087 1.00 57.53 79 GLY A C 1
ATOM 642 O O . GLY A 1 79 ? -2.225 24.357 10.996 1.00 57.53 79 GLY A O 1
ATOM 643 N N . ALA A 1 80 ? -2.770 23.784 13.093 1.00 58.62 80 ALA A N 1
ATOM 644 C CA . ALA A 1 80 ? -2.173 22.442 13.053 1.00 58.62 80 ALA A CA 1
ATOM 645 C C . ALA A 1 80 ? -3.029 21.357 12.345 1.00 58.62 80 ALA A C 1
ATOM 647 O O . ALA A 1 80 ? -2.792 20.160 12.518 1.00 58.62 80 ALA A O 1
ATOM 648 N N . ASP A 1 81 ? -4.012 21.744 11.527 1.00 62.28 81 ASP A N 1
ATOM 649 C CA . ASP A 1 81 ? -4.941 20.800 10.874 1.00 62.28 81 ASP A CA 1
ATOM 650 C C . ASP A 1 81 ? -4.333 20.153 9.617 1.00 62.28 81 ASP A C 1
ATOM 652 O O . ASP A 1 81 ? -4.625 19.012 9.239 1.00 62.28 81 ASP A O 1
ATOM 656 N N . ARG A 1 82 ? -3.470 20.901 8.922 1.00 64.88 82 ARG A N 1
ATOM 657 C CA . ARG A 1 82 ? -2.830 20.444 7.690 1.00 64.88 82 ARG A CA 1
ATOM 658 C C . ARG A 1 82 ? -1.511 21.163 7.452 1.00 64.88 82 ARG A C 1
ATOM 660 O O . ARG A 1 82 ? -1.482 22.384 7.344 1.00 64.88 82 ARG A O 1
ATOM 667 N N . LEU A 1 83 ? -0.448 20.390 7.255 1.00 70.31 83 LEU A N 1
ATOM 668 C CA . LEU A 1 83 ? 0.807 20.889 6.708 1.00 70.31 83 LEU A CA 1
ATOM 669 C C . LEU A 1 83 ? 0.769 20.766 5.186 1.00 70.31 83 LEU A C 1
ATOM 671 O O . LEU A 1 83 ? 0.459 19.700 4.655 1.00 70.31 83 LEU A O 1
ATOM 675 N N . SER A 1 84 ? 1.102 21.848 4.491 1.00 73.06 84 SER A N 1
ATOM 676 C CA . SER A 1 84 ? 1.475 21.833 3.077 1.00 73.06 84 SER A CA 1
ATOM 677 C C . SER A 1 84 ? 2.780 22.602 2.967 1.00 73.06 84 SER A C 1
ATOM 679 O O . SER A 1 84 ? 2.784 23.815 3.159 1.00 73.06 84 SER A O 1
ATOM 681 N N . TYR A 1 85 ? 3.881 21.893 2.739 1.00 72.44 85 TYR A N 1
ATOM 682 C CA . TYR A 1 85 ? 5.217 22.473 2.800 1.00 72.44 85 TYR A CA 1
ATOM 683 C C . TYR A 1 85 ? 6.015 22.138 1.532 1.00 72.44 85 TYR A C 1
ATOM 685 O O . TYR A 1 85 ? 6.374 20.970 1.348 1.00 72.44 85 TYR A O 1
ATOM 693 N N . PRO A 1 86 ? 6.266 23.120 0.645 1.00 75.00 86 PRO A N 1
ATOM 694 C CA . PRO A 1 86 ? 7.061 22.909 -0.557 1.00 75.00 86 PRO A CA 1
ATOM 695 C C . PRO A 1 86 ? 8.551 22.808 -0.209 1.00 75.00 86 PRO A C 1
ATOM 697 O O . PRO A 1 86 ? 9.102 23.637 0.516 1.00 75.00 86 PRO A O 1
ATOM 700 N N . VAL A 1 87 ? 9.210 21.797 -0.764 1.00 80.69 87 VAL A N 1
ATOM 701 C CA . VAL A 1 87 ? 10.657 21.585 -0.697 1.00 80.69 87 VAL A CA 1
ATOM 702 C C . VAL A 1 87 ? 11.213 21.749 -2.103 1.00 80.69 87 VAL A C 1
ATOM 704 O O . VAL A 1 87 ? 10.872 20.976 -3.000 1.00 80.69 87 VAL A O 1
ATOM 707 N N . THR A 1 88 ? 12.057 22.755 -2.312 1.00 82.44 88 THR A N 1
ATOM 708 C CA . THR A 1 88 ? 12.681 22.996 -3.618 1.00 82.44 88 THR A CA 1
ATOM 709 C C . THR A 1 88 ? 13.931 22.135 -3.777 1.00 82.44 88 THR A C 1
ATOM 711 O O . THR A 1 88 ? 14.690 21.936 -2.826 1.00 82.44 88 THR A O 1
ATOM 714 N N . LEU A 1 89 ? 14.158 21.620 -4.987 1.00 80.06 89 LEU A N 1
ATOM 715 C CA . LEU A 1 89 ? 15.370 20.873 -5.329 1.00 80.06 89 LEU A CA 1
ATOM 716 C C . LEU A 1 89 ? 16.332 21.760 -6.122 1.00 80.06 89 LEU A C 1
ATOM 718 O O . LEU A 1 89 ? 15.974 22.280 -7.178 1.00 80.06 89 LEU A O 1
ATOM 722 N N . ARG A 1 90 ? 17.568 21.909 -5.638 1.00 82.62 90 ARG A N 1
ATOM 723 C CA . ARG A 1 90 ? 18.656 22.586 -6.366 1.00 82.62 90 ARG A CA 1
ATOM 724 C C . ARG A 1 90 ? 19.671 21.575 -6.888 1.00 82.62 90 ARG A C 1
ATOM 726 O O . ARG A 1 90 ? 19.802 20.485 -6.336 1.00 82.62 90 ARG A O 1
ATOM 733 N N . GLY A 1 91 ? 20.413 21.955 -7.927 1.00 77.81 91 GLY A N 1
ATOM 734 C CA . GLY A 1 91 ? 21.424 21.097 -8.555 1.00 77.81 91 GLY A CA 1
ATOM 735 C C . GLY A 1 91 ? 20.896 20.235 -9.699 1.00 77.81 91 GLY A C 1
ATOM 736 O O . GLY A 1 91 ? 21.642 19.427 -10.259 1.00 77.81 91 GLY A O 1
ATOM 737 N N . ILE A 1 92 ? 19.632 20.437 -10.076 1.00 81.00 92 ILE A N 1
ATOM 738 C CA . ILE A 1 92 ? 18.966 19.728 -11.162 1.00 81.00 92 ILE A CA 1
ATOM 739 C C . ILE A 1 92 ? 18.457 20.704 -12.229 1.00 81.00 92 ILE A C 1
ATOM 741 O O . ILE A 1 92 ? 17.929 21.766 -11.919 1.00 81.00 92 ILE A O 1
ATOM 745 N N . LYS A 1 93 ? 18.600 20.329 -13.499 1.00 70.88 93 LYS A N 1
ATOM 746 C CA . LYS A 1 93 ? 18.068 21.017 -14.674 1.00 70.88 93 LYS A CA 1
ATOM 747 C C . LYS A 1 93 ? 16.644 20.513 -14.911 1.00 70.88 93 LYS A C 1
ATOM 749 O O . LYS A 1 93 ? 16.397 19.661 -15.761 1.00 70.88 93 LYS A O 1
ATOM 754 N N . SER A 1 94 ? 15.735 21.009 -14.084 1.00 63.16 94 SER A N 1
ATOM 755 C CA . SER A 1 94 ? 14.287 20.907 -14.257 1.00 63.16 94 SER A CA 1
ATOM 756 C C . SER A 1 94 ? 13.706 22.305 -14.097 1.00 63.16 94 SER A C 1
ATOM 758 O O . SER A 1 94 ? 14.275 23.141 -13.395 1.00 63.16 94 SER A O 1
ATOM 760 N N . ASP A 1 95 ? 12.581 22.562 -14.741 1.00 52.94 95 ASP A N 1
ATOM 761 C CA . ASP A 1 95 ? 11.721 23.722 -14.535 1.00 52.94 95 ASP A CA 1
ATOM 762 C C . ASP A 1 95 ? 11.170 23.763 -13.096 1.00 52.94 95 ASP A C 1
ATOM 764 O O . ASP A 1 95 ? 10.020 23.444 -12.846 1.00 52.94 95 ASP A O 1
ATOM 768 N N . ASN A 1 96 ? 12.014 24.153 -12.133 1.00 53.47 96 ASN A N 1
ATOM 769 C CA . ASN A 1 96 ? 11.676 24.378 -10.722 1.00 53.47 96 ASN A CA 1
ATOM 770 C C . ASN A 1 96 ? 10.863 23.238 -10.084 1.00 53.47 96 ASN A C 1
ATOM 772 O O . ASN A 1 96 ? 9.662 23.356 -9.846 1.00 53.47 96 ASN A O 1
ATOM 776 N N . MET A 1 97 ? 11.537 22.135 -9.754 1.00 64.06 97 MET A N 1
ATOM 777 C CA . MET A 1 97 ? 10.882 21.032 -9.059 1.00 64.06 97 MET A CA 1
ATOM 778 C C . MET A 1 97 ? 10.601 21.391 -7.590 1.00 64.06 97 MET A C 1
ATOM 780 O O . MET A 1 97 ? 11.527 21.513 -6.782 1.00 64.06 97 MET A O 1
ATOM 784 N N . GLU A 1 98 ? 9.319 21.512 -7.242 1.00 65.44 98 GLU A N 1
ATOM 785 C CA . GLU A 1 98 ? 8.832 21.654 -5.866 1.00 65.44 98 GLU A CA 1
ATOM 786 C C . GLU A 1 98 ? 8.162 20.360 -5.389 1.00 65.44 98 GLU A C 1
ATOM 788 O O . GLU A 1 98 ? 7.106 19.957 -5.885 1.00 65.44 98 GLU A O 1
ATOM 793 N N . LEU A 1 99 ? 8.754 19.708 -4.386 1.00 68.44 99 LEU A N 1
ATOM 794 C CA . LEU A 1 99 ? 8.152 18.565 -3.710 1.00 68.44 99 LEU A CA 1
ATOM 795 C C . LEU A 1 99 ? 7.264 19.057 -2.564 1.00 68.44 99 LEU A C 1
ATOM 797 O O . LEU A 1 99 ? 7.755 19.566 -1.561 1.00 68.44 99 LEU A O 1
ATOM 801 N N . ASN A 1 100 ? 5.953 18.872 -2.683 1.00 63.72 100 ASN A N 1
ATOM 802 C CA . ASN A 1 100 ? 5.011 19.272 -1.639 1.00 63.72 100 ASN A CA 1
ATOM 803 C C . ASN A 1 100 ? 4.821 18.165 -0.593 1.00 63.72 100 ASN A C 1
ATOM 805 O O . ASN A 1 100 ? 4.226 17.125 -0.876 1.00 63.72 100 ASN A O 1
ATOM 809 N N . ILE A 1 101 ? 5.270 18.414 0.639 1.00 67.75 101 ILE A N 1
ATOM 810 C CA . ILE A 1 101 ? 4.993 17.551 1.792 1.00 67.75 101 ILE A CA 1
ATOM 811 C C . ILE A 1 101 ? 3.603 17.897 2.331 1.00 67.75 101 ILE A C 1
ATOM 813 O O . ILE A 1 101 ? 3.365 19.025 2.765 1.00 67.75 101 ILE A O 1
ATOM 817 N N . VAL A 1 102 ? 2.687 16.923 2.320 1.00 56.72 102 VAL A N 1
ATOM 818 C CA . VAL A 1 102 ? 1.324 17.084 2.848 1.00 56.72 102 VAL A CA 1
ATOM 819 C C . VAL A 1 102 ? 1.103 16.158 4.039 1.00 56.72 102 VAL A C 1
ATOM 821 O O . VAL A 1 102 ? 1.014 14.944 3.867 1.00 56.72 102 VAL A O 1
ATOM 824 N N . LEU A 1 103 ? 0.945 16.733 5.234 1.00 61.44 103 LEU A N 1
ATOM 825 C CA . LEU A 1 103 ? 0.494 16.009 6.428 1.00 61.44 103 LEU A CA 1
ATOM 826 C C . LEU A 1 103 ? -0.915 16.465 6.789 1.00 61.44 103 LEU A C 1
ATOM 828 O O . LEU A 1 103 ? -1.208 17.659 6.797 1.00 61.44 103 LEU A O 1
ATOM 832 N N . LYS A 1 104 ? -1.793 15.511 7.087 1.00 55.25 104 LYS A N 1
ATOM 833 C CA . LYS A 1 104 ? -3.151 15.777 7.565 1.00 55.25 104 LYS A CA 1
ATOM 834 C C . LYS A 1 104 ? -3.270 15.183 8.956 1.00 55.25 104 LYS A C 1
ATOM 836 O O . LYS A 1 104 ? -3.089 13.975 9.108 1.00 55.25 104 LYS A O 1
ATOM 841 N N . THR A 1 105 ? -3.558 16.011 9.951 1.00 46.66 105 THR A N 1
ATOM 842 C CA . THR A 1 105 ? -3.957 15.502 11.259 1.00 46.66 105 THR A CA 1
ATOM 843 C C . THR A 1 105 ? -5.386 14.982 11.121 1.00 46.66 105 THR A C 1
ATOM 845 O O . THR A 1 105 ? -6.286 15.663 10.632 1.00 46.66 105 THR A O 1
ATOM 848 N N . VAL A 1 106 ? -5.602 13.715 11.472 1.00 42.25 106 VAL A N 1
ATOM 849 C CA . VAL A 1 106 ? -6.957 13.173 11.573 1.00 42.25 106 VAL A CA 1
ATOM 850 C C . VAL A 1 106 ? -7.509 13.698 12.888 1.00 42.25 106 VAL A C 1
ATOM 852 O O . VAL A 1 106 ? -7.234 13.131 13.943 1.00 42.25 106 VAL A O 1
ATOM 855 N N . ILE A 1 107 ? -8.245 14.808 12.847 1.00 41.94 107 ILE A N 1
ATOM 856 C CA . ILE A 1 107 ? -9.065 15.211 13.988 1.00 41.94 107 ILE A CA 1
ATOM 857 C C . ILE A 1 107 ? -10.120 14.109 14.145 1.00 41.94 107 ILE A C 1
ATOM 859 O O . ILE A 1 107 ? -11.083 14.047 13.378 1.00 41.94 107 ILE A O 1
ATOM 863 N N . GLN A 1 108 ? -9.917 13.189 15.094 1.00 39.25 108 GLN A N 1
ATOM 864 C CA . GLN A 1 108 ? -11.012 12.362 15.593 1.00 39.25 108 GLN A CA 1
ATOM 865 C C . GLN A 1 108 ? -12.075 13.328 16.116 1.00 39.25 108 GLN A C 1
ATOM 867 O O . GLN A 1 108 ? -11.771 14.200 16.931 1.00 39.25 108 GLN A O 1
ATOM 872 N N . GLN A 1 109 ? -13.298 13.226 15.594 1.00 32.56 109 GLN A N 1
ATOM 873 C CA . GLN A 1 109 ? -14.416 14.027 16.084 1.00 32.56 109 GLN A CA 1
ATOM 874 C C . GLN A 1 109 ? -14.511 13.882 17.612 1.00 32.56 109 GLN A C 1
ATOM 876 O O . GLN A 1 109 ? -14.357 12.762 18.110 1.00 32.56 109 GLN A O 1
ATOM 881 N N . PRO A 1 110 ? -14.754 14.970 18.365 1.00 35.12 110 PRO A N 1
ATOM 882 C CA . PRO A 1 110 ? -14.903 14.870 19.806 1.00 35.12 110 PRO A CA 1
ATOM 883 C C . PRO A 1 110 ? -16.055 13.920 20.136 1.00 35.12 110 PRO A C 1
ATOM 885 O O . PRO A 1 110 ? -17.176 14.098 19.655 1.00 35.12 110 PRO A O 1
ATOM 888 N N . LEU A 1 111 ? -15.761 12.915 20.960 1.00 36.03 111 LEU A N 1
ATOM 889 C CA . LEU A 1 111 ? -16.755 12.065 21.604 1.00 36.03 111 LEU A CA 1
ATOM 890 C C . LEU A 1 111 ? -17.765 12.973 22.334 1.00 36.03 111 LEU A C 1
ATOM 892 O O . LEU A 1 111 ? -17.324 13.892 23.032 1.00 36.03 111 LEU A O 1
ATOM 896 N N . PRO A 1 112 ? -19.090 12.767 22.204 1.00 37.19 112 PRO A N 1
ATOM 897 C CA . PRO A 1 112 ? -20.052 13.563 22.949 1.00 37.19 112 PRO A CA 1
ATOM 898 C C . PRO A 1 112 ? -19.796 13.387 24.449 1.00 37.19 112 PRO A C 1
ATOM 900 O O . PRO A 1 112 ? -19.894 12.291 25.001 1.00 37.19 112 PRO A O 1
ATOM 903 N N . THR A 1 113 ? -19.430 14.486 25.100 1.00 37.47 113 THR A N 1
ATOM 904 C CA . THR A 1 113 ? -19.265 14.595 26.544 1.00 37.47 113 THR A CA 1
ATOM 905 C C . THR A 1 113 ? -20.627 14.423 27.210 1.00 37.47 113 THR A C 1
ATOM 907 O O . THR A 1 113 ? -21.418 15.360 27.271 1.00 37.47 113 THR A O 1
ATOM 910 N N . SER A 1 114 ? -20.895 13.233 27.747 1.00 38.28 114 SER A N 1
ATOM 911 C CA . SER A 1 114 ? -21.887 13.072 28.809 1.00 38.28 114 SER A CA 1
ATOM 912 C C . SER A 1 114 ? -21.185 13.139 30.157 1.00 38.28 114 SER A C 1
ATOM 914 O O . SER A 1 114 ? -20.346 12.305 30.498 1.00 38.28 114 SER A O 1
ATOM 916 N N . SER A 1 115 ? -21.531 14.175 30.912 1.00 40.09 115 SER A N 1
ATOM 917 C CA . SER A 1 115 ? -21.168 14.367 32.309 1.00 40.09 115 SER A CA 1
ATOM 918 C C . SER A 1 115 ? -21.575 13.169 33.182 1.00 40.09 115 SER A C 1
ATOM 920 O O . SER A 1 115 ? -22.742 12.802 33.220 1.00 40.09 115 SER A O 1
ATOM 922 N N . SER A 1 116 ? -20.598 12.649 33.936 1.00 47.56 116 SER A N 1
ATOM 923 C CA . SER A 1 116 ? -20.697 12.076 35.293 1.00 47.56 116 SER A CA 1
ATOM 924 C C . SER A 1 116 ? -21.832 11.066 35.586 1.00 47.56 116 SER A C 1
ATOM 926 O O . SER A 1 116 ? -22.940 11.474 35.924 1.00 47.56 116 SER A O 1
ATOM 928 N N . MET A 1 117 ? -21.506 9.766 35.675 1.00 31.83 117 MET A N 1
ATOM 929 C CA . MET A 1 117 ? -21.668 8.980 36.919 1.00 31.83 117 MET A CA 1
ATOM 930 C C . MET A 1 117 ? -21.148 7.532 36.820 1.00 31.83 117 MET A C 1
ATOM 932 O O . MET A 1 117 ? -21.471 6.801 35.897 1.00 31.83 117 MET A O 1
ATOM 936 N N . SER A 1 118 ? -20.451 7.150 37.895 1.00 33.59 118 SER A N 1
ATOM 937 C CA . SER A 1 118 ? -20.279 5.823 38.508 1.00 33.59 118 SER A CA 1
ATOM 938 C C . SER A 1 118 ? -19.498 4.707 37.798 1.00 33.59 118 SER A C 1
ATOM 940 O O . SER A 1 118 ? -19.919 4.123 36.810 1.00 33.59 118 SER A O 1
ATOM 942 N N . LEU A 1 119 ? -18.420 4.306 38.482 1.00 43.75 119 LEU A N 1
ATOM 943 C CA . LEU A 1 119 ? -17.783 2.991 38.429 1.00 43.75 119 LEU A CA 1
ATOM 944 C C . LEU A 1 119 ? -18.832 1.880 38.574 1.00 43.75 119 LEU A C 1
ATOM 946 O O . LEU A 1 119 ? -19.496 1.826 39.615 1.00 43.75 119 LEU A O 1
ATOM 950 N N . ARG A 1 120 ? -18.940 1.015 37.562 1.00 43.41 120 ARG A N 1
ATOM 951 C CA . ARG A 1 120 ? -19.126 -0.450 37.606 1.00 43.41 120 ARG A CA 1
ATOM 952 C C . ARG A 1 120 ? -19.387 -0.942 36.178 1.00 43.41 120 ARG A C 1
ATOM 954 O O . ARG A 1 120 ? -19.993 -0.228 35.392 1.00 43.41 120 ARG A O 1
ATOM 961 N N . ASP A 1 121 ? -18.906 -2.150 35.915 1.00 30.48 121 ASP A N 1
ATOM 962 C CA . ASP A 1 121 ? -19.082 -2.957 34.701 1.00 30.48 121 ASP A CA 1
ATOM 963 C C . ASP A 1 121 ? -18.006 -2.761 33.614 1.00 30.48 121 ASP A C 1
ATOM 965 O O . ASP A 1 121 ? -18.206 -2.189 32.545 1.00 30.48 121 ASP A O 1
ATOM 969 N N . GLU A 1 122 ? -16.823 -3.320 33.905 1.00 48.34 122 GLU A N 1
ATOM 970 C CA . GLU A 1 122 ? -16.023 -3.994 32.877 1.00 48.34 122 GLU A CA 1
ATOM 971 C C . GLU A 1 122 ? -16.848 -5.120 32.222 1.00 48.34 122 GLU A C 1
ATOM 973 O O . GLU A 1 122 ? -17.703 -5.724 32.868 1.00 48.34 122 GLU A O 1
ATOM 978 N N . VAL A 1 123 ? -16.469 -5.462 30.983 1.00 35.84 123 VAL A N 1
ATOM 979 C CA . VAL A 1 123 ? -16.964 -6.559 30.120 1.00 35.84 123 VAL A CA 1
ATOM 980 C C . VAL A 1 123 ? -18.036 -6.147 29.095 1.00 35.84 123 VAL A C 1
ATOM 982 O O . VAL A 1 123 ? -19.201 -6.512 29.192 1.00 35.84 123 VAL A O 1
ATOM 985 N N . ASN A 1 124 ? -17.608 -5.391 28.072 1.00 38.06 124 ASN A N 1
ATOM 986 C CA . ASN A 1 124 ? -17.791 -5.710 26.638 1.00 38.06 124 ASN A CA 1
ATOM 987 C C . ASN A 1 124 ? -17.417 -4.502 25.758 1.00 38.06 124 ASN A C 1
ATOM 989 O O . ASN A 1 124 ? -18.274 -3.788 25.244 1.00 38.06 124 ASN A O 1
ATOM 993 N N . SER A 1 125 ? -16.119 -4.283 25.537 1.00 33.28 125 SER A N 1
ATOM 994 C CA . SER A 1 125 ? -15.649 -3.370 24.487 1.00 33.28 125 SER A CA 1
ATOM 995 C C . SER A 1 125 ? -15.596 -4.115 23.152 1.00 33.28 125 SER A C 1
ATOM 997 O O . SER A 1 125 ? -14.523 -4.482 22.675 1.00 33.28 125 SER A O 1
ATOM 999 N N . ALA A 1 126 ? -16.757 -4.351 22.541 1.00 38.84 126 ALA A N 1
ATOM 1000 C CA . ALA A 1 126 ? -16.810 -4.577 21.103 1.00 38.84 126 ALA A CA 1
ATOM 1001 C C . ALA A 1 126 ? -16.644 -3.206 20.439 1.00 38.84 126 ALA A C 1
ATOM 1003 O O . ALA A 1 126 ? -17.601 -2.447 20.301 1.00 38.84 126 ALA A O 1
ATOM 1004 N N . THR A 1 127 ? -15.405 -2.848 20.102 1.00 43.69 127 THR A N 1
ATOM 1005 C CA . THR A 1 127 ? -15.113 -1.671 19.284 1.00 43.69 127 THR A CA 1
ATOM 1006 C C . THR A 1 127 ? -15.957 -1.788 18.017 1.00 43.69 127 THR A C 1
ATOM 1008 O O . THR A 1 127 ? -15.801 -2.752 17.273 1.00 43.69 127 THR A O 1
ATOM 1011 N N . ALA A 1 128 ? -16.897 -0.871 17.790 1.00 53.16 128 ALA A N 1
ATOM 1012 C CA . ALA A 1 128 ? -17.732 -0.892 16.595 1.00 53.16 128 ALA A CA 1
ATOM 1013 C C . ALA A 1 128 ? -16.850 -0.608 15.366 1.00 53.16 128 ALA A C 1
ATOM 1015 O O . ALA A 1 128 ? -16.581 0.542 15.021 1.00 53.16 128 ALA A O 1
ATOM 1016 N N . ILE A 1 129 ? -16.335 -1.66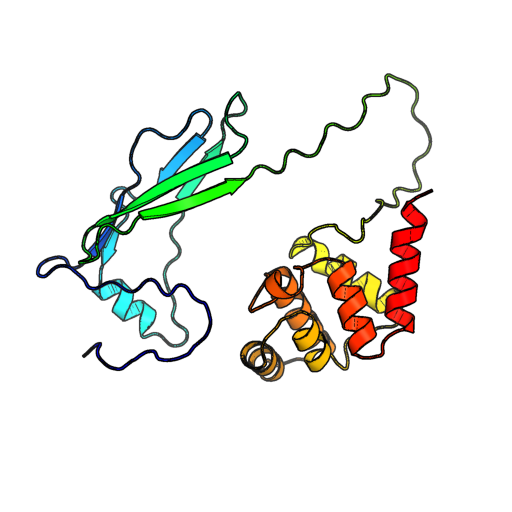6 14.739 1.00 61.22 129 ILE A N 1
ATOM 1017 C CA . ILE A 1 129 ? -15.502 -1.578 13.542 1.00 61.22 129 ILE A CA 1
ATOM 1018 C C . ILE A 1 129 ? -16.406 -1.180 12.372 1.00 61.22 129 ILE A C 1
ATOM 1020 O O . ILE A 1 129 ? -17.345 -1.890 12.013 1.00 61.22 129 ILE A O 1
ATOM 1024 N N . SER A 1 130 ? -16.132 -0.027 11.763 1.00 74.56 130 SER A N 1
ATOM 1025 C CA . SER A 1 130 ? -16.896 0.453 10.610 1.00 74.56 130 SER A CA 1
ATOM 1026 C C . SER A 1 130 ? -16.357 -0.147 9.314 1.00 74.56 130 SER A C 1
ATOM 1028 O O . SER A 1 130 ? -15.154 -0.132 9.066 1.00 74.56 130 SER A O 1
ATOM 1030 N N . GLN A 1 131 ? -17.244 -0.591 8.420 1.00 74.56 131 GLN A N 1
ATOM 1031 C CA . GLN A 1 131 ? -16.863 -1.146 7.110 1.00 74.56 131 GLN A CA 1
ATOM 1032 C C . GLN A 1 131 ? -16.042 -0.179 6.241 1.00 74.56 131 GLN A C 1
ATOM 1034 O O . GLN A 1 131 ? -15.229 -0.606 5.424 1.00 74.56 131 GLN A O 1
ATOM 1039 N N . ARG A 1 132 ? -16.238 1.131 6.438 1.00 76.94 132 ARG A N 1
ATOM 1040 C CA . ARG A 1 132 ? -15.529 2.204 5.720 1.00 76.94 132 ARG A CA 1
ATOM 1041 C C . ARG A 1 132 ? -14.268 2.686 6.439 1.00 76.94 132 ARG A C 1
ATOM 1043 O O . ARG A 1 132 ? -13.660 3.662 6.005 1.00 76.94 132 ARG A O 1
ATOM 1050 N N . GLN A 1 133 ? -13.902 2.059 7.555 1.00 81.25 133 GLN A N 1
ATOM 1051 C CA . GLN A 1 133 ? -12.677 2.387 8.268 1.00 81.25 133 GLN A CA 1
ATOM 1052 C C . GLN A 1 133 ? -11.475 2.157 7.349 1.00 81.25 133 GLN A C 1
ATOM 1054 O O . GLN A 1 133 ? -11.335 1.089 6.755 1.00 81.25 133 GLN A O 1
ATOM 1059 N N . ILE A 1 134 ? -10.610 3.167 7.248 1.00 82.56 134 ILE A N 1
ATOM 1060 C CA . ILE A 1 134 ? -9.313 3.023 6.591 1.00 82.56 134 ILE A CA 1
ATOM 1061 C C . ILE A 1 134 ? -8.403 2.212 7.511 1.00 82.56 134 ILE A C 1
ATOM 1063 O O . ILE A 1 134 ? -8.147 2.602 8.651 1.00 82.56 134 ILE A O 1
ATOM 1067 N N . LEU A 1 135 ? -7.917 1.091 6.997 1.00 86.69 135 LEU A N 1
ATOM 1068 C CA . LEU A 1 135 ? -7.029 0.166 7.682 1.00 86.69 135 LEU A CA 1
ATOM 1069 C C . LEU A 1 135 ? -5.576 0.497 7.347 1.00 86.69 135 LEU A C 1
ATOM 1071 O O . LEU A 1 135 ? -5.250 1.090 6.320 1.00 86.69 135 LEU A O 1
ATOM 1075 N N . ASN A 1 136 ? -4.688 0.117 8.252 1.00 84.62 136 ASN A N 1
ATOM 1076 C CA . ASN A 1 136 ? -3.245 0.256 8.099 1.00 84.62 136 ASN A CA 1
ATOM 1077 C C . ASN A 1 136 ? -2.561 -0.995 8.672 1.00 84.62 136 ASN A C 1
ATOM 1079 O O . ASN A 1 136 ? -3.228 -1.883 9.206 1.00 84.62 136 ASN A O 1
ATOM 1083 N N . THR A 1 137 ? -1.235 -1.059 8.595 1.00 83.50 137 THR A N 1
ATOM 1084 C CA . THR A 1 137 ? -0.451 -2.239 8.987 1.00 83.50 137 THR A CA 1
ATOM 1085 C C . THR A 1 137 ? -0.641 -2.682 10.443 1.00 83.50 137 THR A C 1
ATOM 1087 O O . THR A 1 137 ? -0.448 -3.864 10.719 1.00 83.50 137 THR A O 1
ATOM 1090 N N . SER A 1 138 ? -1.081 -1.812 11.365 1.00 83.88 138 SER A N 1
ATOM 1091 C CA . SER A 1 138 ? -1.361 -2.213 12.754 1.00 83.88 138 SER A CA 1
ATOM 1092 C C . SER A 1 138 ? -2.570 -3.143 12.880 1.00 83.88 138 SER A C 1
ATOM 1094 O O . SER A 1 138 ? -2.663 -3.878 13.854 1.00 83.88 138 SER A O 1
ATOM 1096 N N . HIS A 1 139 ? -3.472 -3.137 11.895 1.00 85.62 139 HIS A N 1
ATOM 1097 C CA . HIS A 1 139 ? -4.692 -3.950 11.884 1.00 85.62 139 HIS A CA 1
ATOM 1098 C C . HIS A 1 139 ? -4.471 -5.347 11.283 1.00 85.62 139 HIS A C 1
ATOM 1100 O O . HIS A 1 139 ? -5.409 -6.134 11.195 1.00 85.62 139 HIS A O 1
ATOM 1106 N N . LEU A 1 140 ? -3.251 -5.669 10.833 1.00 89.69 140 LEU A N 1
ATOM 1107 C CA . LEU A 1 140 ? -2.961 -6.928 10.141 1.00 89.69 140 LEU A CA 1
ATOM 1108 C C . LEU A 1 140 ? -3.342 -8.159 10.978 1.00 89.69 140 LEU A C 1
ATOM 1110 O O . LEU A 1 140 ? -3.907 -9.106 10.435 1.00 89.69 140 LEU A O 1
ATOM 1114 N N . GLY A 1 141 ? -3.049 -8.137 12.283 1.00 87.94 141 GLY A N 1
ATOM 1115 C CA . GLY A 1 141 ? -3.405 -9.225 13.200 1.00 87.94 141 GLY A CA 1
ATOM 1116 C C . GLY A 1 141 ? -4.917 -9.426 13.290 1.00 87.94 141 GLY A C 1
ATOM 1117 O O . GLY A 1 141 ? -5.404 -10.523 13.029 1.00 87.94 141 GLY A O 1
ATOM 1118 N N . ASP A 1 142 ? -5.654 -8.345 13.545 1.00 88.31 142 ASP A N 1
ATOM 1119 C CA . ASP A 1 142 ? -7.114 -8.378 13.680 1.00 88.31 142 ASP A CA 1
ATOM 1120 C C . ASP A 1 142 ? -7.799 -8.877 12.402 1.00 88.31 142 ASP A C 1
ATOM 1122 O O . ASP A 1 142 ? -8.740 -9.665 12.460 1.00 88.31 142 ASP A O 1
ATOM 1126 N N . ILE A 1 143 ? -7.305 -8.458 11.232 1.00 91.56 143 ILE A N 1
ATOM 1127 C CA . ILE A 1 143 ? -7.840 -8.872 9.928 1.00 91.56 143 ILE A CA 1
ATOM 1128 C C . ILE A 1 143 ? -7.592 -10.363 9.682 1.00 91.56 143 ILE A C 1
ATOM 1130 O O . ILE A 1 143 ? -8.490 -11.061 9.211 1.00 91.56 143 ILE A O 1
ATOM 1134 N N . LEU A 1 144 ? -6.395 -10.864 10.001 1.00 92.50 144 LEU A N 1
ATOM 1135 C CA . LEU A 1 144 ? -6.075 -12.287 9.880 1.00 92.50 144 LEU A CA 1
ATOM 1136 C C . LEU A 1 144 ? -6.971 -13.136 10.788 1.00 92.50 144 LEU A C 1
ATOM 1138 O O . LEU A 1 144 ? -7.529 -14.138 10.335 1.00 92.50 144 LEU A O 1
ATOM 1142 N N . ASP A 1 145 ? -7.152 -12.714 12.039 1.00 90.31 145 ASP A N 1
ATOM 1143 C CA . ASP A 1 145 ? -8.013 -13.409 12.995 1.00 90.31 145 ASP A CA 1
ATOM 1144 C C . ASP A 1 145 ? -9.482 -13.367 12.569 1.00 90.31 145 ASP A C 1
ATOM 1146 O O . ASP A 1 145 ? -10.183 -14.375 12.676 1.00 90.31 145 ASP A O 1
ATOM 1150 N N . LEU A 1 146 ? -9.945 -12.236 12.032 1.00 91.75 146 LEU A N 1
ATOM 1151 C CA . LEU A 1 146 ? -11.296 -12.075 11.505 1.00 91.75 146 LEU A CA 1
ATOM 1152 C C . LEU A 1 146 ? -11.550 -13.002 10.309 1.00 91.75 146 LEU A C 1
ATOM 1154 O O . LEU A 1 146 ? -12.529 -13.746 10.299 1.00 91.75 146 LEU A O 1
ATOM 1158 N N . LEU A 1 147 ? -10.653 -13.006 9.321 1.00 91.81 147 LEU A N 1
ATOM 1159 C CA . LEU A 1 147 ? -10.757 -13.869 8.140 1.00 91.81 147 LEU A CA 1
ATOM 1160 C C . LEU A 1 147 ? -10.775 -15.347 8.536 1.00 91.81 147 LEU A C 1
ATOM 1162 O O . LEU A 1 147 ? -11.629 -16.105 8.074 1.00 91.81 147 LEU A O 1
ATOM 1166 N N . LYS A 1 148 ? -9.893 -15.739 9.460 1.00 91.75 148 LYS A N 1
ATOM 1167 C CA . LYS A 1 148 ? -9.823 -17.106 9.978 1.00 91.75 148 LYS A CA 1
ATOM 1168 C C . LYS A 1 148 ? -11.085 -17.500 10.746 1.00 91.75 148 LYS A C 1
ATOM 1170 O O . LYS A 1 148 ? -11.573 -18.616 10.575 1.00 91.75 148 LYS A O 1
ATOM 1175 N N . ARG A 1 149 ? -11.633 -16.598 11.566 1.00 90.75 149 ARG A N 1
ATOM 1176 C CA . ARG A 1 149 ? -12.878 -16.810 12.325 1.00 90.75 149 ARG A CA 1
ATOM 1177 C C . ARG A 1 149 ? -14.069 -17.084 11.409 1.00 90.75 149 ARG A C 1
ATOM 1179 O O . ARG A 1 149 ? -14.898 -17.926 11.738 1.00 90.75 149 ARG A O 1
ATOM 1186 N N . HIS A 1 150 ? -14.107 -16.429 10.250 1.00 92.12 150 HIS A N 1
ATOM 1187 C CA . HIS A 1 150 ? -15.132 -16.629 9.219 1.00 92.12 150 HIS A CA 1
ATOM 1188 C C . HIS A 1 150 ? -14.762 -17.696 8.175 1.00 92.12 150 HIS A C 1
ATOM 1190 O O . HIS A 1 150 ? -15.418 -17.811 7.143 1.00 92.12 150 HIS A O 1
ATOM 1196 N N . GLY A 1 151 ? -13.741 -18.514 8.450 1.00 88.12 151 GLY A N 1
ATOM 1197 C CA . GLY A 1 151 ? -13.421 -19.713 7.672 1.00 88.12 151 GLY A CA 1
ATOM 1198 C C . GLY A 1 151 ? -12.562 -19.485 6.428 1.00 88.12 151 GLY A C 1
ATOM 1199 O O . GLY A 1 151 ? -12.380 -20.422 5.652 1.00 88.12 151 GLY A O 1
ATOM 1200 N N . TYR A 1 152 ? -12.002 -18.290 6.230 1.00 91.56 152 TYR A N 1
ATOM 1201 C CA . TYR A 1 152 ? -11.085 -18.027 5.125 1.00 91.56 152 TYR A CA 1
ATOM 1202 C C . TYR A 1 152 ? -9.630 -18.280 5.533 1.00 91.56 152 TYR A C 1
ATOM 1204 O O . TYR A 1 152 ? -9.090 -17.628 6.426 1.00 91.56 152 TYR A O 1
ATOM 1212 N N . SER A 1 153 ? -8.982 -19.229 4.857 1.00 84.00 153 SER A N 1
ATOM 1213 C CA . SER A 1 153 ? -7.606 -19.659 5.141 1.00 84.00 153 SER A CA 1
ATOM 1214 C C . SER A 1 153 ? -6.540 -19.027 4.239 1.00 84.00 153 SER A C 1
ATOM 1216 O O . SER A 1 153 ? -5.356 -19.255 4.468 1.00 84.00 153 SER A O 1
ATOM 1218 N N . GLY A 1 154 ? -6.928 -18.242 3.226 1.00 88.31 154 GLY A N 1
ATOM 1219 C CA . GLY A 1 154 ? -5.976 -17.555 2.345 1.00 88.31 154 GLY A CA 1
ATOM 1220 C C . GLY A 1 154 ? -5.390 -18.401 1.210 1.00 88.31 154 GLY A C 1
ATOM 1221 O O . GLY A 1 154 ? -4.426 -17.972 0.587 1.00 88.31 154 GLY A O 1
ATOM 1222 N N . VAL A 1 155 ? -5.958 -19.578 0.905 1.00 88.12 155 VAL A N 1
ATOM 1223 C CA . VAL A 1 155 ? -5.425 -20.488 -0.139 1.00 88.12 155 VAL A CA 1
ATOM 1224 C C . VAL A 1 155 ? -5.344 -19.831 -1.518 1.00 88.12 155 VAL A C 1
ATOM 1226 O O . VAL A 1 155 ? -4.395 -20.067 -2.255 1.00 88.12 155 VAL A O 1
ATOM 1229 N N . ASN A 1 156 ? -6.289 -18.941 -1.825 1.00 90.44 156 ASN A N 1
ATOM 1230 C CA . ASN A 1 156 ? -6.340 -18.200 -3.085 1.00 90.44 156 ASN A CA 1
ATOM 1231 C C . ASN A 1 156 ? -5.781 -16.777 -2.924 1.00 90.44 156 ASN A C 1
ATOM 1233 O O . ASN A 1 156 ? -6.339 -15.829 -3.476 1.00 90.44 156 ASN A O 1
ATOM 1237 N N . TYR A 1 157 ? -4.707 -16.593 -2.140 1.00 92.56 157 TYR A N 1
ATOM 1238 C CA . TYR A 1 157 ? -4.146 -15.259 -1.878 1.00 92.56 157 TYR A CA 1
ATOM 1239 C C . TYR A 1 157 ? -3.749 -14.513 -3.157 1.00 92.56 157 TYR A C 1
ATOM 1241 O O . TYR A 1 157 ? -3.816 -13.288 -3.172 1.00 92.56 157 TYR A O 1
ATOM 1249 N N . TYR A 1 158 ? -3.350 -15.230 -4.214 1.00 92.75 158 TYR A N 1
ATOM 1250 C CA . TYR A 1 158 ? -2.960 -14.629 -5.487 1.00 92.75 158 TYR A CA 1
ATOM 1251 C C . TYR A 1 158 ? -4.147 -13.903 -6.136 1.00 92.75 158 TYR A C 1
ATOM 1253 O O . TYR A 1 158 ? -4.120 -12.682 -6.290 1.00 92.75 158 TYR A O 1
ATOM 1261 N N . ASP A 1 159 ? -5.235 -14.625 -6.419 1.00 91.88 159 ASP A N 1
ATOM 1262 C CA . ASP A 1 159 ? -6.457 -14.051 -7.002 1.00 91.88 159 ASP A CA 1
ATOM 1263 C C . ASP A 1 159 ? -7.095 -13.018 -6.072 1.00 91.88 159 ASP A C 1
ATOM 1265 O O . ASP A 1 159 ? -7.554 -11.956 -6.499 1.00 91.88 159 ASP A O 1
ATOM 1269 N N . PHE A 1 160 ? -7.066 -13.294 -4.769 1.00 94.25 160 PHE A N 1
ATOM 1270 C CA . PHE A 1 160 ? -7.532 -12.360 -3.757 1.00 94.25 160 PHE A CA 1
ATOM 1271 C C . PHE A 1 160 ? -6.757 -11.037 -3.807 1.00 94.25 160 PHE A C 1
ATOM 1273 O O . PHE A 1 160 ? -7.360 -9.965 -3.851 1.00 94.25 160 PHE A O 1
ATOM 1280 N N . GLY A 1 161 ? -5.426 -11.103 -3.868 1.00 94.00 161 GLY A N 1
ATOM 1281 C CA . GLY A 1 161 ? -4.544 -9.948 -3.975 1.00 94.00 161 GLY A CA 1
ATOM 1282 C C . GLY A 1 161 ? -4.797 -9.124 -5.236 1.00 94.00 161 GLY A C 1
ATOM 1283 O O . GLY A 1 161 ? -4.858 -7.896 -5.149 1.00 94.00 161 GLY A O 1
ATOM 1284 N N . LEU A 1 162 ? -5.047 -9.773 -6.380 1.00 92.50 162 LEU A N 1
ATOM 1285 C CA . LEU A 1 162 ? -5.430 -9.086 -7.622 1.00 92.50 162 LEU A CA 1
ATOM 1286 C C . LEU A 1 162 ? -6.710 -8.262 -7.439 1.00 92.50 162 LEU A C 1
ATOM 1288 O O . LEU A 1 162 ? -6.795 -7.109 -7.871 1.00 92.50 162 LEU A O 1
ATOM 1292 N N . HIS A 1 163 ? -7.713 -8.824 -6.763 1.00 94.50 163 HIS A N 1
ATOM 1293 C CA . HIS A 1 163 ? -8.970 -8.124 -6.504 1.00 94.50 163 HIS A CA 1
ATOM 1294 C C . HIS A 1 163 ? -8.854 -6.994 -5.481 1.00 94.50 163 HIS A C 1
ATOM 1296 O O . HIS A 1 163 ? -9.645 -6.050 -5.548 1.00 94.50 163 HIS A O 1
ATOM 1302 N N . LEU A 1 164 ? -7.859 -7.060 -4.596 1.00 93.56 164 LEU A N 1
ATOM 1303 C CA . LEU A 1 164 ? -7.499 -5.979 -3.682 1.00 93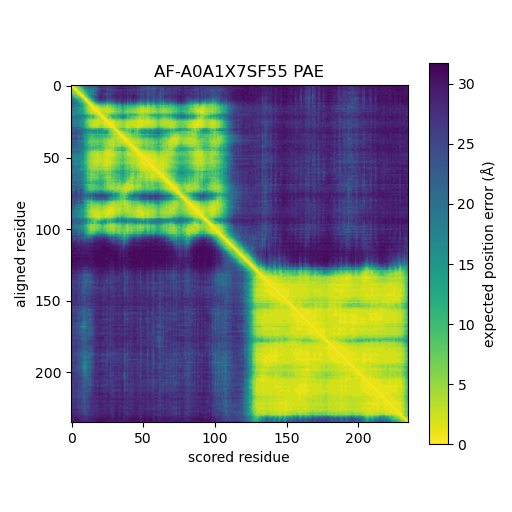.56 164 LEU A CA 1
ATOM 1304 C C . LEU A 1 164 ? -6.706 -4.848 -4.358 1.00 93.56 164 LEU A C 1
ATOM 1306 O O . LEU A 1 164 ? -6.578 -3.778 -3.768 1.00 93.56 164 LEU A O 1
ATOM 1310 N N . GLY A 1 165 ? -6.211 -5.056 -5.583 1.00 90.38 165 GLY A N 1
ATOM 1311 C CA . GLY A 1 165 ? -5.448 -4.068 -6.352 1.00 90.38 165 GLY A CA 1
ATOM 1312 C C . GLY A 1 165 ? -3.939 -4.300 -6.369 1.00 90.38 165 GLY A C 1
ATOM 1313 O O . GLY A 1 165 ? -3.211 -3.443 -6.864 1.00 90.38 165 GLY A O 1
ATOM 1314 N N . LEU A 1 166 ? -3.458 -5.439 -5.861 1.00 90.31 166 LEU A N 1
ATOM 1315 C CA . LEU A 1 166 ? -2.065 -5.850 -6.036 1.00 90.31 166 LEU A CA 1
ATOM 1316 C C . LEU A 1 166 ? -1.844 -6.331 -7.467 1.00 90.31 166 LEU A C 1
ATOM 1318 O O . LEU A 1 166 ? -2.706 -6.980 -8.056 1.00 90.31 166 LEU A O 1
ATOM 1322 N N . LEU A 1 167 ? -0.682 -6.025 -8.032 1.00 84.75 167 LEU A N 1
ATOM 1323 C CA . LEU A 1 167 ? -0.353 -6.416 -9.399 1.00 84.75 167 LEU A CA 1
ATOM 1324 C C . LEU A 1 167 ? 0.415 -7.745 -9.432 1.00 84.75 167 LEU A C 1
ATOM 1326 O O . LEU A 1 167 ? 1.121 -8.069 -8.471 1.00 84.75 167 LEU A O 1
ATOM 1330 N N . PRO A 1 168 ? 0.360 -8.495 -10.554 1.00 85.25 168 PRO A N 1
ATOM 1331 C CA . PRO A 1 168 ? 1.063 -9.771 -10.702 1.00 85.25 168 PRO A CA 1
ATOM 1332 C C . PRO A 1 168 ? 2.544 -9.702 -10.327 1.00 85.25 168 PRO A C 1
ATOM 1334 O O . PRO A 1 168 ? 3.064 -10.626 -9.720 1.00 85.25 168 PRO A O 1
ATOM 1337 N N . ARG A 1 169 ? 3.228 -8.582 -10.605 1.00 81.56 169 ARG A N 1
ATOM 1338 C CA . ARG A 1 169 ? 4.634 -8.381 -10.208 1.00 81.56 169 ARG A CA 1
ATOM 1339 C C . ARG A 1 169 ? 4.850 -8.534 -8.696 1.00 81.56 169 ARG A C 1
ATOM 1341 O O . ARG A 1 169 ? 5.803 -9.181 -8.283 1.00 81.56 169 ARG A O 1
ATOM 1348 N N . THR A 1 170 ? 3.959 -7.970 -7.882 1.00 84.94 170 THR A N 1
ATOM 1349 C CA . THR A 1 170 ? 4.054 -7.977 -6.419 1.00 84.94 170 THR A CA 1
ATOM 1350 C C . THR A 1 170 ? 3.702 -9.358 -5.889 1.00 84.94 170 THR A C 1
ATOM 1352 O O . THR A 1 170 ? 4.396 -9.887 -5.025 1.00 84.94 170 THR A O 1
ATOM 1355 N N . LEU A 1 171 ? 2.664 -9.975 -6.453 1.00 87.81 171 LEU A N 1
ATOM 1356 C CA . LEU A 1 171 ? 2.222 -11.314 -6.073 1.00 87.81 171 LEU A CA 1
ATOM 1357 C C . LEU A 1 171 ? 3.231 -12.397 -6.466 1.00 87.81 171 LEU A C 1
ATOM 1359 O O . LEU A 1 171 ? 3.453 -13.313 -5.686 1.00 87.81 171 LEU A O 1
ATOM 1363 N N . ASN A 1 172 ? 3.900 -12.258 -7.612 1.00 84.81 172 ASN A N 1
ATOM 1364 C CA . ASN A 1 172 ? 4.973 -13.160 -8.032 1.00 84.81 172 ASN A CA 1
ATOM 1365 C C . ASN A 1 172 ? 6.184 -13.052 -7.100 1.00 84.81 172 ASN A C 1
ATOM 1367 O O . ASN A 1 172 ? 6.796 -14.063 -6.781 1.00 84.81 172 ASN A O 1
ATOM 1371 N N . VAL A 1 173 ? 6.533 -11.845 -6.635 1.00 87.62 173 VAL A N 1
ATOM 1372 C CA . VAL A 1 173 ? 7.585 -11.684 -5.615 1.00 87.62 173 VAL A CA 1
ATOM 1373 C C . VAL A 1 173 ? 7.194 -12.400 -4.325 1.00 87.62 173 VAL A C 1
ATOM 1375 O O . VAL A 1 173 ? 8.024 -13.105 -3.767 1.00 87.62 173 VAL A O 1
ATOM 1378 N N . ILE A 1 174 ? 5.934 -12.282 -3.892 1.00 85.94 174 ILE A N 1
ATOM 1379 C CA . ILE A 1 174 ? 5.427 -13.009 -2.720 1.00 85.94 174 ILE A CA 1
ATOM 1380 C C . ILE A 1 174 ? 5.497 -14.526 -2.942 1.00 85.94 174 ILE A C 1
ATOM 1382 O O . ILE A 1 174 ? 5.953 -15.231 -2.054 1.00 85.94 174 ILE A O 1
ATOM 1386 N N . ASP A 1 175 ? 5.100 -15.024 -4.112 1.00 86.31 175 ASP A N 1
ATOM 1387 C CA . ASP A 1 175 ? 5.128 -16.454 -4.458 1.00 86.31 175 ASP A CA 1
ATOM 1388 C C . ASP A 1 175 ? 6.558 -17.033 -4.495 1.00 86.31 175 ASP A C 1
ATOM 1390 O O . ASP A 1 175 ? 6.789 -18.188 -4.145 1.00 86.31 175 ASP A O 1
ATOM 1394 N N . MET A 1 176 ? 7.550 -16.207 -4.850 1.00 83.31 176 MET A N 1
ATOM 1395 C CA . MET A 1 176 ? 8.968 -16.583 -4.833 1.00 83.31 176 MET A CA 1
ATOM 1396 C C . MET A 1 176 ? 9.601 -16.568 -3.430 1.00 83.31 176 MET A C 1
ATOM 1398 O O . MET A 1 176 ? 10.681 -17.142 -3.250 1.00 83.31 176 MET A O 1
ATOM 1402 N N . GLU A 1 177 ? 8.976 -15.923 -2.438 1.00 82.19 177 GLU A N 1
ATOM 1403 C CA . GLU A 1 177 ? 9.477 -15.920 -1.061 1.00 82.19 177 GLU A CA 1
ATOM 1404 C C . GLU A 1 177 ? 9.374 -17.315 -0.437 1.00 82.19 177 GLU A C 1
ATOM 1406 O O . GLU A 1 177 ? 8.400 -18.048 -0.623 1.00 82.19 177 GLU A O 1
ATOM 1411 N N . ARG A 1 178 ? 10.378 -17.691 0.364 1.00 80.44 178 ARG A N 1
ATOM 1412 C CA . ARG A 1 178 ? 10.344 -18.968 1.089 1.00 80.44 178 ARG A CA 1
ATOM 1413 C C . ARG A 1 178 ? 9.265 -18.918 2.169 1.00 80.44 178 ARG A C 1
ATOM 1415 O O . ARG A 1 178 ? 9.401 -18.176 3.137 1.00 80.44 178 ARG A O 1
ATOM 1422 N N . GLY A 1 179 ? 8.247 -19.764 2.057 1.00 85.81 179 GLY A N 1
ATOM 1423 C CA . GLY A 1 179 ? 7.174 -19.829 3.043 1.00 85.81 179 GLY A CA 1
ATOM 1424 C C . GLY A 1 179 ? 6.082 -20.821 2.674 1.00 85.81 179 GLY A C 1
ATOM 1425 O O . GLY A 1 179 ? 6.145 -21.487 1.642 1.00 85.81 179 GLY A O 1
ATOM 1426 N N . ASP A 1 180 ? 5.094 -20.930 3.555 1.00 87.88 180 ASP A N 1
ATOM 1427 C CA . ASP A 1 180 ? 3.837 -21.614 3.278 1.00 87.88 180 ASP A CA 1
ATOM 1428 C C . ASP A 1 180 ? 2.772 -20.619 2.789 1.00 87.88 180 ASP A C 1
ATOM 1430 O O . ASP A 1 180 ? 2.938 -19.399 2.866 1.00 87.88 180 ASP A O 1
ATOM 1434 N N . VAL A 1 181 ? 1.630 -21.154 2.358 1.00 88.06 181 VAL A N 1
ATOM 1435 C CA . VAL A 1 181 ? 0.462 -20.374 1.921 1.00 88.06 181 VAL A CA 1
ATOM 1436 C C . VAL A 1 181 ? 0.053 -19.324 2.961 1.00 88.06 181 VAL A C 1
ATOM 1438 O O . VAL A 1 181 ? -0.286 -18.199 2.602 1.00 88.06 181 VAL A O 1
ATOM 1441 N N . SER A 1 182 ? 0.127 -19.653 4.255 1.00 89.06 182 SER A N 1
ATOM 1442 C CA . SER A 1 182 ? -0.199 -18.722 5.343 1.00 89.06 182 SER A CA 1
ATOM 1443 C C . SER A 1 182 ? 0.742 -17.512 5.360 1.00 89.06 182 SER A C 1
ATOM 1445 O O . SER A 1 182 ? 0.301 -16.376 5.545 1.00 89.06 182 SER A O 1
ATOM 1447 N N . SER A 1 183 ? 2.040 -17.750 5.160 1.00 89.31 183 SER A N 1
ATOM 1448 C CA . SER A 1 183 ? 3.068 -16.708 5.099 1.00 89.31 183 SER A CA 1
ATOM 1449 C C . SER A 1 183 ? 2.872 -15.807 3.880 1.00 89.31 183 SER A C 1
ATOM 1451 O O . SER A 1 183 ? 2.896 -14.582 4.010 1.00 89.31 183 SER A O 1
ATOM 1453 N N . HIS A 1 184 ? 2.594 -16.391 2.712 1.00 91.38 184 HIS A N 1
ATOM 1454 C CA . HIS A 1 184 ? 2.307 -15.639 1.487 1.00 91.38 184 HIS A CA 1
ATOM 1455 C C . HIS A 1 184 ? 1.029 -14.810 1.599 1.00 91.38 184 HIS A C 1
ATOM 1457 O O . HIS A 1 184 ? 1.008 -13.632 1.238 1.00 91.38 184 HIS A O 1
ATOM 1463 N N . PHE A 1 185 ? -0.021 -15.381 2.183 1.00 93.19 185 PHE A N 1
ATOM 1464 C CA . PHE A 1 185 ? -1.271 -14.677 2.434 1.00 93.19 185 PHE A CA 1
ATOM 1465 C C . PHE A 1 185 ? -1.089 -13.492 3.392 1.00 93.19 185 PHE A C 1
ATOM 1467 O O . PHE A 1 185 ? -1.615 -12.402 3.150 1.00 93.19 185 PHE A O 1
ATOM 1474 N N . ARG A 1 186 ? -0.281 -13.664 4.444 1.00 94.00 186 ARG A N 1
ATOM 1475 C CA . ARG A 1 186 ? 0.090 -12.571 5.349 1.00 94.00 186 ARG A CA 1
ATOM 1476 C C . ARG A 1 186 ? 0.831 -11.451 4.614 1.00 94.00 186 ARG A C 1
ATOM 1478 O O . ARG A 1 186 ? 0.478 -10.289 4.802 1.00 94.00 186 ARG A O 1
ATOM 1485 N N . LEU A 1 187 ? 1.812 -11.782 3.772 1.00 92.50 187 LEU A N 1
ATOM 1486 C CA . LEU A 1 187 ? 2.547 -10.797 2.967 1.00 92.50 187 LEU A CA 1
ATOM 1487 C C . LEU A 1 187 ? 1.628 -10.069 1.976 1.00 92.50 187 LEU A C 1
ATOM 1489 O O . LEU A 1 187 ? 1.748 -8.858 1.798 1.00 92.50 187 LEU A O 1
ATOM 1493 N N . CYS A 1 188 ? 0.671 -10.779 1.376 1.00 95.12 188 CYS A N 1
ATOM 1494 C CA . CYS A 1 188 ? -0.354 -10.195 0.513 1.00 95.12 188 CYS A CA 1
ATOM 1495 C C . CYS A 1 188 ? -1.171 -9.127 1.258 1.00 95.12 188 CYS A C 1
ATOM 1497 O O . CYS A 1 188 ? -1.286 -7.992 0.793 1.00 95.12 188 CYS A O 1
ATOM 1499 N N . LEU A 1 189 ? -1.698 -9.453 2.442 1.00 94.62 189 LEU A N 1
ATOM 1500 C CA . LEU A 1 189 ? -2.443 -8.492 3.260 1.00 94.62 189 LEU A CA 1
ATOM 1501 C C . LEU A 1 189 ? -1.569 -7.325 3.728 1.00 94.62 189 LEU A C 1
ATOM 1503 O O . LEU A 1 189 ? -2.027 -6.186 3.739 1.00 94.62 189 LEU A O 1
ATOM 1507 N N . GLU A 1 190 ? -0.307 -7.576 4.071 1.00 92.62 190 GLU A N 1
ATOM 1508 C CA . GLU A 1 190 ? 0.630 -6.518 4.439 1.00 92.62 190 GLU A CA 1
ATOM 1509 C C . GLU A 1 190 ? 0.846 -5.529 3.285 1.00 92.62 190 GLU A C 1
ATOM 1511 O O . GLU A 1 190 ? 0.747 -4.318 3.491 1.00 92.62 190 GLU A O 1
ATOM 1516 N N . LYS A 1 191 ? 1.061 -6.021 2.057 1.00 92.06 191 LYS A N 1
ATOM 1517 C CA . LYS A 1 191 ? 1.188 -5.171 0.862 1.00 92.06 191 LYS A CA 1
ATOM 1518 C C . LYS A 1 191 ? -0.084 -4.385 0.568 1.00 92.06 191 LYS A C 1
ATOM 1520 O O . LYS A 1 191 ? -0.004 -3.206 0.221 1.00 92.06 191 LYS A O 1
ATOM 1525 N N . TRP A 1 192 ? -1.248 -4.996 0.766 1.00 95.69 192 TRP A N 1
ATOM 1526 C CA . TRP A 1 192 ? -2.529 -4.305 0.648 1.00 95.69 192 TRP A CA 1
ATOM 1527 C C . TRP A 1 192 ? -2.682 -3.179 1.685 1.00 95.69 192 TRP A C 1
ATOM 1529 O O . TRP A 1 192 ? -3.024 -2.054 1.325 1.00 95.69 192 TRP A O 1
ATOM 1539 N N . LEU A 1 193 ? -2.342 -3.423 2.955 1.00 88.81 193 LEU A N 1
ATOM 1540 C CA . LEU A 1 193 ? -2.389 -2.413 4.025 1.00 88.81 193 LEU A CA 1
ATOM 1541 C C . LEU A 1 193 ? -1.341 -1.303 3.852 1.00 88.81 193 LEU A C 1
ATOM 1543 O O . LEU A 1 193 ? -1.573 -0.165 4.260 1.00 88.81 193 LEU A O 1
ATOM 1547 N N . GLN A 1 194 ? -0.209 -1.614 3.215 1.00 86.69 194 GLN A N 1
ATOM 1548 C CA . GLN A 1 194 ? 0.786 -0.636 2.757 1.00 86.69 194 GLN A CA 1
ATOM 1549 C C . GLN A 1 194 ? 0.302 0.179 1.545 1.00 86.69 194 GLN A C 1
ATOM 1551 O O . GLN A 1 194 ? 0.976 1.130 1.151 1.00 86.69 194 GLN A O 1
ATOM 1556 N N . GLN A 1 195 ? -0.865 -0.152 0.979 1.00 87.88 195 GLN A N 1
ATOM 1557 C CA . GLN A 1 195 ? -1.438 0.473 -0.214 1.00 87.88 195 GLN A CA 1
ATOM 1558 C C . GLN A 1 195 ? -0.512 0.376 -1.433 1.00 87.88 195 GLN A C 1
ATOM 1560 O O . GLN A 1 195 ? -0.370 1.344 -2.181 1.00 87.88 195 GLN A O 1
ATOM 1565 N N . ALA A 1 196 ? 0.138 -0.777 -1.611 1.00 79.56 196 ALA A N 1
ATOM 1566 C CA . ALA A 1 196 ? 0.947 -1.050 -2.794 1.00 79.56 196 ALA A CA 1
ATOM 1567 C C . ALA A 1 196 ? 0.086 -1.052 -4.070 1.00 79.56 196 ALA A C 1
ATOM 1569 O O . ALA A 1 196 ? -1.106 -1.331 -4.015 1.00 79.56 196 ALA A O 1
ATOM 1570 N N . ASP A 1 197 ? 0.700 -0.796 -5.225 1.00 89.44 197 ASP A N 1
ATOM 1571 C CA . ASP A 1 197 ? 0.050 -0.921 -6.536 1.00 89.44 197 ASP A CA 1
ATOM 1572 C C . ASP A 1 197 ? -1.270 -0.109 -6.663 1.00 89.44 197 ASP A C 1
ATOM 1574 O O . ASP A 1 197 ? -1.316 1.062 -6.286 1.00 89.44 197 ASP A O 1
ATOM 1578 N N . ASP A 1 198 ? -2.341 -0.697 -7.211 1.00 85.75 198 ASP A N 1
ATOM 1579 C CA . ASP A 1 198 ? -3.630 -0.042 -7.503 1.00 85.75 198 ASP A CA 1
ATOM 1580 C C . ASP A 1 198 ? -4.639 -0.145 -6.337 1.00 85.75 198 ASP A C 1
ATOM 1582 O O . ASP A 1 198 ? -5.848 0.022 -6.499 1.00 85.75 198 ASP A O 1
ATOM 1586 N N . VAL A 1 199 ? -4.176 -0.407 -5.111 1.00 83.69 199 VAL A N 1
ATOM 1587 C CA . VAL A 1 199 ? -5.068 -0.584 -3.948 1.00 83.69 199 VAL A CA 1
ATOM 1588 C C . VAL A 1 199 ? -5.959 0.640 -3.719 1.00 83.69 199 VAL A C 1
ATOM 1590 O O . VAL A 1 199 ? -7.143 0.502 -3.412 1.00 83.69 199 VAL A O 1
ATOM 1593 N N . LYS A 1 200 ? -5.435 1.856 -3.927 1.00 81.81 200 LYS A N 1
ATOM 1594 C CA . LYS A 1 200 ? -6.232 3.093 -3.835 1.00 81.81 200 LYS A CA 1
ATOM 1595 C C . LYS A 1 200 ? -7.294 3.187 -4.931 1.00 81.81 200 LYS A C 1
ATOM 1597 O O . LYS A 1 200 ? -8.412 3.605 -4.632 1.00 81.81 200 LYS A O 1
ATOM 1602 N N . GLY A 1 201 ? -6.977 2.780 -6.162 1.00 77.06 201 GLY A N 1
ATOM 1603 C CA . GLY A 1 201 ? -7.933 2.749 -7.272 1.00 77.06 201 GLY A CA 1
ATOM 1604 C C . GLY A 1 201 ? -9.050 1.725 -7.062 1.00 77.06 201 GLY A C 1
ATOM 1605 O O . GLY A 1 201 ? -10.173 1.930 -7.521 1.00 77.06 201 GLY A O 1
ATOM 1606 N N . LYS A 1 202 ? -8.789 0.672 -6.278 1.00 81.81 202 LYS A N 1
ATOM 1607 C CA . LYS A 1 202 ? -9.786 -0.326 -5.850 1.00 81.81 202 LYS A CA 1
ATOM 1608 C C . LYS A 1 202 ? -10.592 0.052 -4.601 1.00 81.81 202 LYS A C 1
ATOM 1610 O O . LYS A 1 202 ? -11.374 -0.768 -4.137 1.00 81.81 202 LYS A O 1
ATOM 1615 N N . GLY A 1 203 ? -10.451 1.274 -4.079 1.00 79.69 203 GLY A N 1
ATOM 1616 C CA . GLY A 1 203 ? -11.206 1.758 -2.911 1.00 79.69 203 GLY A CA 1
ATOM 1617 C C . GLY A 1 203 ? -10.411 1.799 -1.603 1.00 79.69 203 GLY A C 1
ATOM 1618 O O . GLY A 1 203 ? -10.947 2.178 -0.563 1.00 79.69 203 GLY A O 1
ATOM 1619 N N . GLY A 1 204 ? -9.121 1.464 -1.646 1.00 88.88 204 GLY A N 1
ATOM 1620 C CA . GLY A 1 204 ? -8.219 1.515 -0.502 1.00 88.88 204 GLY A CA 1
ATOM 1621 C C . GLY A 1 204 ? -8.379 0.337 0.466 1.00 88.88 204 GLY A C 1
ATOM 1622 O O . GLY A 1 204 ? -9.196 -0.564 0.244 1.00 88.88 204 GLY A O 1
ATOM 1623 N N . PRO A 1 205 ? -7.591 0.327 1.553 1.00 91.06 205 PRO A N 1
ATOM 1624 C CA . PRO A 1 205 ? -7.571 -0.763 2.511 1.00 91.06 205 PRO A CA 1
ATOM 1625 C C . PRO A 1 205 ? -8.745 -0.636 3.486 1.00 91.06 205 PRO A C 1
ATOM 1627 O O . PRO A 1 205 ? -8.588 -0.148 4.598 1.00 91.06 205 PRO A O 1
ATOM 1630 N N . THR A 1 206 ? -9.945 -1.017 3.055 1.00 90.62 206 THR A N 1
ATOM 1631 C CA . THR A 1 206 ? -11.157 -1.009 3.891 1.00 90.62 206 THR A CA 1
ATOM 1632 C C . THR A 1 206 ? -11.760 -2.402 3.991 1.00 90.62 206 THR A C 1
ATOM 1634 O O . THR A 1 206 ? -11.512 -3.257 3.137 1.00 90.62 206 THR A O 1
ATOM 1637 N N . TYR A 1 207 ? -12.584 -2.635 5.015 1.00 90.00 207 TYR A N 1
ATOM 1638 C CA . TYR A 1 207 ? -13.331 -3.888 5.113 1.00 90.00 207 TYR A CA 1
ATOM 1639 C C . TYR A 1 207 ? -14.316 -4.061 3.956 1.00 90.00 207 TYR A C 1
ATOM 1641 O O . TYR A 1 207 ? -14.521 -5.186 3.521 1.00 90.00 207 TYR A O 1
ATOM 1649 N N . ASP A 1 208 ? -14.871 -2.976 3.412 1.00 90.62 208 ASP A N 1
ATOM 1650 C CA . ASP A 1 208 ? -15.709 -3.034 2.210 1.00 90.62 208 ASP A CA 1
ATOM 1651 C C . ASP A 1 208 ? -14.929 -3.601 1.011 1.00 90.62 208 ASP A C 1
ATOM 1653 O O . ASP A 1 208 ? -15.343 -4.601 0.425 1.00 90.62 208 ASP A O 1
ATOM 1657 N N . THR A 1 209 ? -13.741 -3.056 0.720 1.00 92.88 209 THR A N 1
ATOM 1658 C CA . THR A 1 209 ? -12.857 -3.566 -0.344 1.00 92.88 209 THR A CA 1
ATOM 1659 C C . THR A 1 209 ? -12.489 -5.035 -0.117 1.00 92.88 209 THR A C 1
ATOM 1661 O O . THR A 1 209 ? -12.481 -5.832 -1.055 1.00 92.88 209 THR A O 1
ATOM 1664 N N . LEU A 1 210 ? -12.222 -5.414 1.136 1.00 94.88 210 LEU A N 1
ATOM 1665 C CA . LEU A 1 210 ? -11.894 -6.784 1.527 1.00 94.88 210 LEU A CA 1
ATOM 1666 C C . LEU A 1 210 ? -13.073 -7.750 1.317 1.00 94.88 210 LEU A C 1
ATOM 1668 O O . LEU A 1 210 ? -12.895 -8.805 0.711 1.00 94.88 210 LEU A O 1
ATOM 1672 N N . ILE A 1 211 ? -14.284 -7.374 1.738 1.00 94.00 211 ILE A N 1
ATOM 1673 C CA . ILE A 1 211 ? -15.522 -8.141 1.517 1.00 94.00 211 ILE A CA 1
ATOM 1674 C C . ILE A 1 211 ? -15.800 -8.275 0.016 1.00 94.00 211 ILE A C 1
ATOM 1676 O O . ILE A 1 211 ? -16.119 -9.364 -0.463 1.00 94.00 211 ILE A O 1
ATOM 1680 N N . GLN A 1 212 ? -15.652 -7.193 -0.752 1.00 93.19 212 GLN A N 1
ATOM 1681 C CA . GLN A 1 212 ? -15.828 -7.231 -2.203 1.00 93.19 212 GLN A CA 1
ATOM 1682 C C . GLN A 1 212 ? -14.819 -8.166 -2.877 1.00 93.19 212 GLN A C 1
ATOM 1684 O O . GLN A 1 212 ? -15.196 -8.912 -3.781 1.00 93.19 212 GLN A O 1
ATOM 1689 N N . ALA A 1 213 ? -13.555 -8.158 -2.447 1.00 95.12 213 ALA A N 1
ATOM 1690 C CA . ALA A 1 213 ? -12.545 -9.073 -2.965 1.00 95.12 213 ALA A CA 1
ATOM 1691 C C . ALA A 1 213 ? -12.883 -10.536 -2.637 1.00 95.12 213 ALA A C 1
ATOM 1693 O O . ALA A 1 213 ? -12.809 -11.376 -3.530 1.00 95.12 213 ALA A O 1
ATOM 1694 N N . LEU A 1 214 ? -13.347 -10.829 -1.414 1.00 95.50 214 LEU A N 1
ATOM 1695 C CA . LEU A 1 214 ? -13.817 -12.168 -1.029 1.00 95.50 214 LEU A CA 1
ATOM 1696 C C . LEU A 1 214 ? -14.988 -12.636 -1.905 1.00 95.50 214 LEU A C 1
ATOM 1698 O O . LEU A 1 214 ? -14.985 -13.772 -2.370 1.00 95.50 214 LEU A O 1
ATOM 1702 N N . ARG A 1 215 ? -15.957 -11.758 -2.191 1.00 94.62 215 ARG A N 1
ATOM 1703 C CA . ARG A 1 215 ? -17.083 -12.069 -3.091 1.00 94.62 215 ARG A CA 1
ATOM 1704 C C . ARG A 1 215 ? -16.616 -12.386 -4.514 1.00 94.62 215 ARG A C 1
ATOM 1706 O O . ARG A 1 215 ? -17.156 -13.290 -5.143 1.00 94.62 215 ARG A O 1
ATOM 1713 N N . LYS A 1 216 ? -15.599 -11.679 -5.020 1.00 93.50 216 LYS A N 1
ATOM 1714 C CA . LYS A 1 216 ? -15.050 -11.909 -6.369 1.00 93.50 216 LYS A CA 1
ATOM 1715 C C . LYS A 1 216 ? -14.326 -13.247 -6.511 1.00 93.50 216 LYS A C 1
ATOM 1717 O O . LYS A 1 216 ? -14.389 -13.831 -7.583 1.00 93.50 216 LYS A O 1
ATOM 1722 N N . ILE A 1 217 ? -13.706 -13.744 -5.441 1.00 93.69 217 ILE A N 1
ATOM 1723 C CA . ILE A 1 217 ? -13.110 -15.092 -5.397 1.00 93.69 217 ILE A CA 1
ATOM 1724 C C . ILE A 1 217 ? -14.086 -16.165 -4.883 1.00 93.69 217 ILE A C 1
ATOM 1726 O O . ILE A 1 217 ? -13.661 -17.225 -4.423 1.00 93.69 217 ILE A O 1
ATOM 1730 N N . GLU A 1 218 ? -15.388 -15.865 -4.900 1.00 92.50 218 GLU A N 1
ATOM 1731 C CA . GLU A 1 218 ? -16.483 -16.760 -4.502 1.00 92.50 218 GLU A CA 1
ATOM 1732 C C . GLU A 1 218 ? -16.451 -17.223 -3.031 1.00 92.50 218 GLU A C 1
ATOM 1734 O O . GLU A 1 218 ? -17.179 -18.133 -2.631 1.00 92.50 218 GLU A O 1
ATOM 1739 N N . GLN A 1 219 ? -15.689 -16.543 -2.171 1.00 93.94 219 GLN A N 1
ATOM 1740 C CA . GLN A 1 219 ? -15.652 -16.773 -0.721 1.00 93.94 219 GLN A CA 1
ATOM 1741 C C . GLN A 1 219 ? -16.818 -16.065 -0.015 1.00 93.94 219 GLN A C 1
ATOM 1743 O O . GLN A 1 219 ? -16.644 -15.318 0.949 1.00 93.94 219 GLN A O 1
ATOM 1748 N N . ASN A 1 220 ? -18.034 -16.306 -0.510 1.00 91.56 220 ASN A N 1
ATOM 1749 C CA . ASN A 1 220 ? -19.251 -15.615 -0.078 1.00 91.56 220 ASN A CA 1
ATOM 1750 C C . ASN A 1 220 ? -19.587 -15.877 1.396 1.00 91.56 220 ASN A C 1
ATOM 1752 O O . ASN A 1 220 ? -19.982 -14.956 2.097 1.00 91.56 220 ASN A O 1
ATOM 1756 N N . ALA A 1 221 ? -19.357 -17.096 1.897 1.00 92.25 221 ALA A N 1
ATOM 1757 C CA . ALA A 1 221 ? -19.609 -17.427 3.301 1.00 92.25 221 ALA A CA 1
ATOM 1758 C C . ALA A 1 221 ? -18.747 -16.587 4.262 1.00 92.25 221 ALA A C 1
ATOM 1760 O O . ALA A 1 221 ? -19.258 -16.059 5.250 1.00 92.25 221 ALA A O 1
ATOM 1761 N N . ALA A 1 222 ? -17.459 -16.416 3.942 1.00 93.06 222 ALA A N 1
ATOM 1762 C CA . ALA A 1 222 ? -16.560 -15.576 4.723 1.00 93.06 222 ALA A CA 1
ATOM 1763 C C . ALA A 1 222 ? -16.930 -14.091 4.594 1.00 93.06 222 ALA A C 1
ATOM 1765 O O . ALA A 1 222 ? -16.975 -13.374 5.592 1.00 93.06 222 ALA A O 1
ATOM 1766 N N . ALA A 1 223 ? -17.249 -13.643 3.374 1.00 93.00 223 ALA A N 1
ATOM 1767 C CA . ALA A 1 223 ? -17.688 -12.278 3.109 1.00 93.00 223 ALA A CA 1
ATOM 1768 C C . ALA A 1 223 ? -18.946 -11.912 3.916 1.00 93.00 223 ALA A C 1
ATOM 1770 O O . ALA A 1 223 ? -18.963 -10.880 4.579 1.00 93.00 223 ALA A O 1
ATOM 1771 N N . ASP A 1 224 ? -19.966 -12.772 3.907 1.00 92.44 224 ASP A N 1
ATOM 1772 C CA . ASP A 1 224 ? -21.234 -12.546 4.604 1.00 92.44 224 ASP A CA 1
ATOM 1773 C C . ASP A 1 224 ? -21.080 -12.621 6.127 1.00 92.44 224 ASP A C 1
ATOM 1775 O O . ASP A 1 224 ? -21.728 -11.864 6.854 1.00 92.44 224 ASP A O 1
ATOM 1779 N N . GLY A 1 225 ? -20.210 -13.508 6.623 1.00 91.62 225 GLY A N 1
ATOM 1780 C CA . GLY A 1 225 ? -19.869 -13.587 8.042 1.00 91.62 225 GLY A CA 1
ATOM 1781 C C . GLY A 1 225 ? -19.246 -12.287 8.553 1.00 91.62 225 GLY A C 1
ATOM 1782 O O . GLY A 1 225 ? -19.697 -11.734 9.560 1.00 91.62 225 GLY A O 1
ATOM 1783 N N . ILE A 1 226 ? -18.280 -11.751 7.804 1.00 91.12 226 ILE A N 1
ATOM 1784 C CA . ILE A 1 226 ? -17.615 -10.481 8.115 1.00 91.12 226 ILE A CA 1
ATOM 1785 C C . ILE A 1 226 ? -18.590 -9.306 7.988 1.00 91.12 226 ILE A C 1
ATOM 1787 O O . ILE A 1 226 ? -18.671 -8.476 8.891 1.00 91.12 226 ILE A O 1
ATOM 1791 N N . ASP A 1 227 ? -19.363 -9.242 6.902 1.00 89.38 227 ASP A N 1
ATOM 1792 C CA . ASP A 1 227 ? -20.362 -8.192 6.661 1.00 89.38 227 ASP A CA 1
ATOM 1793 C C . ASP A 1 227 ? -21.384 -8.129 7.810 1.00 89.38 227 ASP A C 1
ATOM 1795 O O . ASP A 1 227 ? -21.682 -7.054 8.343 1.00 89.38 227 ASP A O 1
ATOM 1799 N N . ARG A 1 228 ? -21.846 -9.298 8.276 1.00 87.81 228 ARG A N 1
ATOM 1800 C CA . ARG A 1 228 ? -22.745 -9.418 9.426 1.00 87.81 228 ARG A CA 1
ATOM 1801 C C . ARG A 1 228 ? -22.080 -8.975 10.727 1.00 87.81 228 ARG A C 1
ATOM 1803 O O . ARG A 1 228 ? -22.698 -8.208 11.458 1.00 87.81 228 ARG A O 1
ATOM 1810 N N . GLU A 1 229 ? -20.856 -9.416 11.020 1.00 86.44 229 GLU A N 1
ATOM 1811 C CA . GLU A 1 229 ? -20.139 -9.023 12.245 1.00 86.44 229 GLU A CA 1
ATOM 1812 C C . GLU A 1 229 ? -19.952 -7.499 12.320 1.00 86.44 229 GLU A C 1
ATOM 1814 O O . GLU A 1 229 ? -20.256 -6.880 13.339 1.00 86.44 229 GLU A O 1
ATOM 1819 N N . LEU A 1 230 ? -19.570 -6.874 11.205 1.00 83.62 230 LEU A N 1
ATOM 1820 C CA . LEU A 1 230 ? -19.399 -5.421 11.108 1.00 83.62 230 LEU A CA 1
ATOM 1821 C C . LEU A 1 230 ? -20.731 -4.649 11.104 1.00 83.62 230 LEU A C 1
ATOM 1823 O O . LEU A 1 230 ? -20.768 -3.458 11.417 1.00 83.62 230 LEU A O 1
ATOM 1827 N N . SER A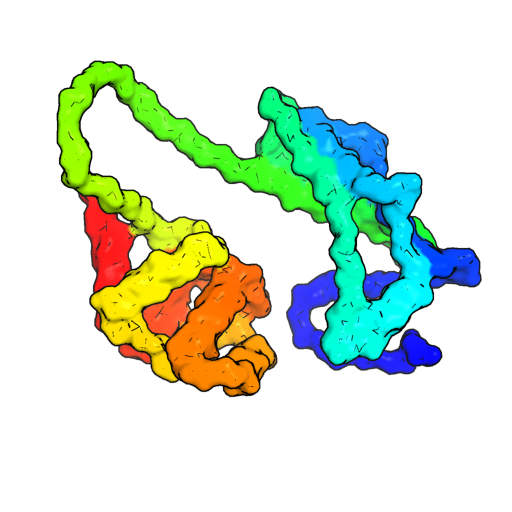 1 231 ? -21.837 -5.308 10.752 1.00 75.88 231 SER A N 1
ATOM 1828 C CA . SER A 1 231 ? -23.184 -4.726 10.790 1.00 75.88 231 SER A CA 1
ATOM 1829 C C . SER A 1 231 ? -23.854 -4.837 12.162 1.00 75.88 231 SER A C 1
ATOM 1831 O O . SER A 1 231 ? -24.709 -4.013 12.478 1.00 75.88 231 SER A O 1
ATOM 1833 N N . ILE A 1 232 ? -23.470 -5.814 12.991 1.00 61.50 232 ILE A N 1
ATOM 1834 C CA . ILE A 1 232 ? -24.033 -6.027 14.337 1.00 61.50 232 ILE A CA 1
ATOM 1835 C C . ILE A 1 232 ? -23.612 -4.920 15.317 1.00 61.50 232 ILE A C 1
ATOM 1837 O O . ILE A 1 232 ? -24.381 -4.587 16.211 1.00 61.50 232 ILE A O 1
ATOM 1841 N N . GLY A 1 233 ? -22.464 -4.267 15.111 1.00 52.94 233 GLY A N 1
ATOM 1842 C CA . GLY A 1 233 ? -22.020 -3.122 15.924 1.00 52.94 233 GLY A CA 1
ATOM 1843 C C . GLY A 1 233 ? -22.786 -1.806 15.697 1.00 52.94 233 GLY A C 1
ATOM 1844 O O . GLY A 1 233 ? -22.322 -0.762 16.146 1.00 52.94 233 GLY A O 1
ATOM 1845 N N . LYS A 1 234 ? -23.906 -1.824 14.955 1.00 45.16 234 LYS A N 1
ATOM 1846 C CA . LYS A 1 234 ? -24.715 -0.636 14.609 1.00 45.16 234 LYS A CA 1
ATOM 1847 C C . LYS A 1 234 ? -25.997 -0.462 15.442 1.00 45.16 234 LYS A C 1
ATOM 1849 O O . LYS A 1 234 ? -26.771 0.439 15.116 1.00 45.16 234 LYS A O 1
ATOM 1854 N N . PHE A 1 235 ? -26.237 -1.291 16.459 1.00 34.56 235 PHE A N 1
ATOM 1855 C CA . PHE A 1 235 ? -27.430 -1.218 17.314 1.00 34.56 235 PHE A CA 1
ATOM 1856 C C . PHE A 1 235 ? -27.093 -0.817 18.746 1.00 34.56 235 PHE A C 1
ATOM 1858 O O . PHE A 1 235 ? -26.128 -1.388 19.297 1.00 34.56 235 PHE A O 1
#

Sequence (235 aa):
HINEELKNNETVNDLYFTFEENNDCIEFCFNEPSPKGWSVKPYDKPTKVSRRAIDDYGSKSPPNFPQRLIEITAEPGEGADRLSYPVTLRGIKSDNMELNIVLKTVIQQPLPTSSSMSLRDEVNSATAISQRQILNTSHLGDILDLLKRHGYSGVNYYDFGLHLGLLPRTLNVIDMERGDVSSHFRLCLEKWLQQADDVKGKGGPTYDTLIQALRKIEQNAAADGIDRELSIGKF

Foldseek 3Di:
DPPDDPDDDDPPPPDDWAFDPPFQKKWWAFDDDFWPQKDKAFPDVGPIDGVVLCCVQVPDVVRDHDDGDIDMGGHPDPPRQKGWTWIWIPRTPDPTDTDTDIDGDPPPPDDPDDDDDDDDDDDDPPPLAAQLDAAALVCLVVVCVLLVVLPHQQQPLPQLLVLLAHDPVQLVVLVPDPDDSNSSSSSSLNCQRVVPHCNVVQVGRGNNSNLVSCVVVVVPSSSVSSVVSSVVSPD

InterPro domains:
  IPR000488 Death domain [PS50017] (154-230)
  IPR011029 Death-like domain superfamily [G3DSA:1.10.533.10] (132-230)
  IPR011029 Death-like domain superfamily [SSF47986] (155-226)

Mean predicted aligned error: 18.38 Å

pLDDT: mean 73.44, std 18.89, range [27.86, 95.69]